Protein AF-A0AAE1QHA7-F1 (afdb_monomer_lite)

Organism: NCBI:txid1843537

Structure (mmCIF, N/CA/C/O backbone):
data_AF-A0AAE1QHA7-F1
#
_entry.id   AF-A0AAE1QHA7-F1
#
loop_
_atom_site.group_PDB
_atom_site.id
_atom_site.type_symbol
_atom_site.label_atom_id
_atom_site.label_alt_id
_atom_site.label_comp_id
_atom_site.label_asym_id
_atom_site.label_entity_id
_atom_site.label_seq_id
_atom_site.pdbx_PDB_ins_code
_atom_site.Cartn_x
_atom_site.Cartn_y
_atom_site.Cartn_z
_atom_site.occupancy
_atom_site.B_iso_or_equiv
_atom_site.auth_seq_id
_atom_site.auth_comp_id
_atom_site.auth_asym_id
_atom_site.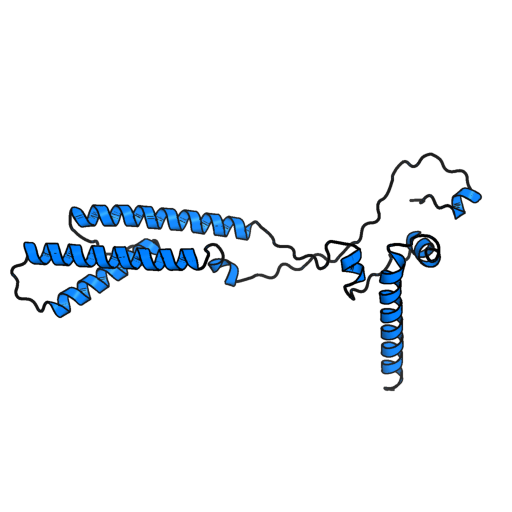auth_atom_id
_atom_site.pdbx_PDB_model_num
ATOM 1 N N . MET A 1 1 ? -40.697 5.540 38.191 1.00 56.97 1 MET A N 1
ATOM 2 C CA . MET A 1 1 ? -41.391 4.451 37.475 1.00 56.97 1 MET A CA 1
ATOM 3 C C . MET A 1 1 ? -41.503 3.263 38.419 1.00 56.97 1 MET A C 1
ATOM 5 O O . MET A 1 1 ? -40.519 2.955 39.081 1.00 56.97 1 MET A O 1
ATOM 9 N N . PHE A 1 2 ? -42.693 2.686 38.592 1.00 68.25 2 PHE A N 1
ATOM 10 C CA . PHE A 1 2 ? -42.923 1.612 39.565 1.00 68.25 2 PHE A CA 1
ATOM 11 C C . PHE A 1 2 ? -42.705 0.256 38.894 1.00 68.25 2 PHE A C 1
ATOM 13 O O . PHE A 1 2 ? -43.423 -0.082 37.963 1.00 68.25 2 PHE A O 1
ATOM 20 N N . SER A 1 3 ? -41.717 -0.510 39.360 1.00 72.50 3 SER A N 1
ATOM 21 C CA . SER A 1 3 ? -41.506 -1.877 38.885 1.00 72.50 3 SER A CA 1
ATOM 22 C C . SER A 1 3 ? -42.447 -2.838 39.602 1.00 72.50 3 SER A C 1
ATOM 24 O O . SER A 1 3 ? -42.596 -2.773 40.830 1.00 72.50 3 SER A O 1
ATOM 26 N N . VAL A 1 4 ? -43.012 -3.764 38.841 1.00 78.19 4 VAL A N 1
ATOM 27 C CA . VAL A 1 4 ? -43.771 -4.894 39.360 1.00 78.19 4 VAL A CA 1
ATOM 28 C C . VAL A 1 4 ? -42.803 -5.865 40.042 1.00 78.19 4 VAL A C 1
ATOM 30 O O . VAL A 1 4 ? -41.895 -6.394 39.407 1.00 78.19 4 VAL A O 1
ATOM 33 N N . THR A 1 5 ? -42.966 -6.084 41.346 1.00 76.06 5 THR A N 1
ATOM 34 C CA . THR A 1 5 ? -42.190 -7.074 42.110 1.00 76.06 5 THR A CA 1
ATOM 35 C C . THR A 1 5 ? -43.133 -7.984 42.887 1.00 76.06 5 THR A C 1
ATOM 37 O O . THR A 1 5 ? -44.185 -7.532 43.341 1.00 76.06 5 THR A O 1
ATOM 40 N N . SER A 1 6 ? -42.754 -9.249 43.095 1.00 75.81 6 SER A N 1
ATOM 41 C CA . SER A 1 6 ? -43.608 -10.249 43.760 1.00 75.81 6 SER A CA 1
ATOM 42 C C . SER A 1 6 ? -44.073 -9.817 45.158 1.00 75.81 6 SER A C 1
ATOM 44 O O . SER A 1 6 ? -45.213 -10.053 45.534 1.00 75.81 6 SER A O 1
ATOM 46 N N . GLU A 1 7 ? -43.225 -9.115 45.917 1.00 74.75 7 GLU A N 1
ATOM 47 C CA . GLU A 1 7 ? -43.588 -8.591 47.244 1.00 74.75 7 GLU A CA 1
ATOM 48 C C . GLU A 1 7 ? -44.673 -7.517 47.192 1.00 74.75 7 GLU A C 1
ATOM 50 O O . GLU A 1 7 ? -45.522 -7.456 48.075 1.00 74.75 7 GLU A O 1
ATOM 55 N N . ARG A 1 8 ? -44.654 -6.665 46.162 1.00 77.44 8 ARG A N 1
ATOM 56 C CA . ARG A 1 8 ? -45.678 -5.635 45.978 1.00 77.44 8 ARG A CA 1
ATOM 57 C C . ARG A 1 8 ? -46.970 -6.221 45.432 1.00 77.44 8 ARG A C 1
ATOM 59 O O . ARG A 1 8 ? -48.025 -5.727 45.805 1.00 77.44 8 ARG A O 1
ATOM 66 N N . TRP A 1 9 ? -46.883 -7.267 44.611 1.00 80.19 9 TRP A N 1
ATOM 67 C CA . TRP A 1 9 ? -48.047 -7.963 44.056 1.00 80.19 9 TRP A CA 1
ATOM 68 C C . TRP A 1 9 ? -48.954 -8.550 45.143 1.00 80.19 9 TRP A C 1
ATOM 70 O O . TRP A 1 9 ? -50.165 -8.568 44.995 1.00 80.19 9 TRP A O 1
ATOM 80 N N . ASN A 1 10 ? -48.378 -8.968 46.275 1.00 82.88 10 ASN A N 1
ATOM 81 C CA . ASN A 1 10 ? -49.147 -9.466 47.420 1.00 82.88 10 ASN A CA 1
ATOM 82 C C . ASN A 1 10 ? -49.836 -8.367 48.245 1.00 82.88 10 ASN A C 1
ATOM 84 O O . ASN A 1 10 ? -50.602 -8.685 49.150 1.00 82.88 10 ASN A O 1
ATOM 88 N N . SER A 1 11 ? -49.532 -7.090 48.010 1.00 84.75 11 SER A N 1
ATOM 89 C CA . SER A 1 11 ? -50.089 -5.972 48.787 1.00 84.75 11 SER A CA 1
ATOM 90 C C . SER A 1 11 ? -50.898 -4.984 47.947 1.00 84.75 11 SER A C 1
ATOM 92 O O . SER A 1 11 ? -51.639 -4.193 48.521 1.00 84.75 11 SER A O 1
ATOM 94 N N . PHE A 1 12 ? -50.754 -5.003 46.620 1.00 84.38 12 PHE A N 1
ATOM 95 C CA . PHE A 1 12 ? -51.406 -4.075 45.699 1.00 84.38 12 PHE A CA 1
ATOM 96 C C . PHE A 1 12 ? -51.750 -4.768 44.376 1.00 84.38 12 PHE A C 1
ATOM 98 O O . PHE A 1 12 ? -50.926 -5.512 43.844 1.00 84.38 12 PHE A O 1
ATOM 105 N N . ASP A 1 13 ? -52.919 -4.447 43.819 1.00 84.44 13 ASP A N 1
ATOM 106 C CA . ASP A 1 13 ? -53.316 -4.867 42.474 1.00 84.44 13 ASP A CA 1
ATOM 107 C C . ASP A 1 13 ? -52.645 -3.981 41.411 1.00 84.44 13 ASP A C 1
ATOM 109 O O . ASP A 1 13 ? -52.730 -2.750 41.457 1.00 84.44 13 ASP A O 1
ATOM 113 N N . PHE A 1 14 ? -51.966 -4.608 40.447 1.00 83.06 14 PHE A N 1
ATOM 114 C CA . PHE A 1 14 ? -51.300 -3.938 39.324 1.00 83.06 14 PHE A CA 1
ATOM 115 C C . PHE A 1 14 ? -52.058 -4.180 38.015 1.00 83.06 14 PHE A C 1
ATOM 117 O O . PHE A 1 14 ? -52.587 -5.265 37.783 1.00 83.06 14 PHE A O 1
ATOM 124 N N . SER A 1 15 ? -52.071 -3.178 37.134 1.00 86.38 15 SER A N 1
ATOM 125 C CA . SER A 1 15 ? -52.530 -3.330 35.749 1.00 86.38 15 SER A CA 1
ATOM 126 C C . SER A 1 15 ? -51.467 -4.006 34.874 1.00 86.38 15 SER A C 1
ATOM 128 O O . SER A 1 15 ? -50.309 -4.140 35.276 1.00 86.38 15 SER A O 1
ATOM 130 N N . GLU A 1 16 ? -51.841 -4.379 33.648 1.00 85.75 16 GLU A N 1
ATOM 131 C CA . GLU A 1 16 ? -50.900 -4.903 32.651 1.00 85.75 16 GLU A CA 1
ATOM 132 C C . GLU A 1 16 ? -49.734 -3.915 32.410 1.00 85.75 16 GLU A C 1
ATOM 134 O O . GLU A 1 16 ? -49.959 -2.695 32.367 1.00 85.75 16 GLU A O 1
ATOM 139 N N . PRO A 1 17 ? -48.479 -4.396 32.316 1.00 80.12 17 PRO A N 1
ATOM 140 C CA . PRO A 1 17 ? -47.321 -3.522 32.182 1.00 80.12 17 PRO A CA 1
ATOM 141 C C . PRO A 1 17 ? -47.302 -2.813 30.824 1.00 80.12 17 PRO A C 1
ATOM 143 O O . PRO A 1 17 ? -47.344 -3.443 29.774 1.00 80.12 17 PRO A O 1
ATOM 146 N N . LEU A 1 18 ? -47.159 -1.485 30.852 1.00 84.38 18 LEU A N 1
ATOM 147 C CA . LEU A 1 18 ? -47.018 -0.662 29.642 1.00 84.38 18 LEU A CA 1
ATOM 148 C C . LEU A 1 18 ? -45.602 -0.699 29.040 1.00 84.38 18 LEU A C 1
ATOM 150 O O . LEU A 1 18 ? -45.428 -0.373 27.870 1.00 84.38 18 LEU A O 1
ATOM 154 N N . LEU A 1 19 ? -44.589 -1.054 29.839 1.00 82.44 19 LEU A N 1
ATOM 155 C CA . LEU A 1 19 ? -43.190 -1.140 29.421 1.00 82.44 19 LEU A CA 1
ATOM 156 C C . LEU A 1 19 ? -42.512 -2.309 30.134 1.00 82.44 19 LEU A C 1
ATOM 158 O O . LEU A 1 19 ? -42.644 -2.462 31.351 1.00 82.44 19 LEU A O 1
ATOM 162 N N . ILE A 1 20 ? -41.767 -3.098 29.368 1.00 80.31 20 ILE A N 1
ATOM 163 C CA . ILE A 1 20 ? -40.890 -4.149 29.875 1.00 80.31 20 ILE A CA 1
ATOM 164 C C . ILE A 1 20 ? -39.466 -3.610 29.750 1.00 80.31 20 ILE A C 1
ATOM 166 O O . ILE A 1 20 ? -38.989 -3.387 28.640 1.00 80.31 20 ILE A O 1
ATOM 170 N N . ASP A 1 21 ? -38.830 -3.344 30.890 1.00 73.88 21 ASP A N 1
ATOM 171 C CA . ASP A 1 21 ? -37.439 -2.895 30.943 1.00 73.88 21 ASP A CA 1
ATOM 172 C C . ASP A 1 21 ? -36.498 -4.096 31.065 1.00 73.88 21 ASP A C 1
ATOM 174 O O . ASP A 1 21 ? -36.634 -4.911 31.981 1.00 73.88 21 ASP A O 1
ATOM 178 N N . ASP A 1 22 ? -35.494 -4.146 30.190 1.00 70.38 22 ASP A N 1
ATOM 179 C CA . ASP A 1 22 ? -34.406 -5.119 30.262 1.00 70.38 22 ASP A CA 1
ATOM 180 C C . ASP A 1 22 ? -33.232 -4.600 31.107 1.00 70.38 22 ASP A C 1
ATOM 182 O O . ASP A 1 22 ? -32.934 -3.400 31.174 1.00 70.38 22 ASP A O 1
ATOM 186 N N . PHE A 1 23 ? -32.517 -5.524 31.752 1.00 71.69 23 PHE A N 1
ATOM 187 C CA . PHE A 1 23 ? -31.331 -5.192 32.538 1.00 71.69 23 PHE A CA 1
ATOM 188 C C . PHE A 1 23 ? -30.158 -4.833 31.625 1.00 71.69 23 PHE A C 1
ATOM 190 O O . PHE A 1 23 ? -29.619 -5.685 30.924 1.00 71.69 23 PHE A O 1
ATOM 197 N N . ASN A 1 24 ? -29.707 -3.581 31.700 1.00 71.31 24 ASN A N 1
ATOM 198 C CA . ASN A 1 24 ? -28.573 -3.089 30.926 1.00 71.31 24 ASN A CA 1
ATOM 199 C C . ASN A 1 24 ? -27.388 -2.744 31.834 1.00 71.31 24 ASN A C 1
ATOM 201 O O . ASN A 1 24 ? -27.525 -2.008 32.813 1.00 71.31 24 ASN A O 1
ATOM 205 N N . VAL A 1 25 ? -26.200 -3.247 31.488 1.00 74.06 25 VAL A N 1
ATOM 206 C CA . VAL A 1 25 ? -24.943 -2.874 32.149 1.00 74.06 25 VAL A CA 1
ATOM 207 C C . VAL A 1 25 ? -24.317 -1.710 31.392 1.00 74.06 25 VAL A C 1
ATOM 209 O O . VAL A 1 25 ? -24.000 -1.811 30.210 1.00 74.06 25 VAL A O 1
ATOM 212 N N . LEU A 1 26 ? -24.116 -0.593 32.087 1.00 75.44 26 LEU A N 1
ATOM 213 C CA . LEU A 1 26 ? -23.492 0.600 31.525 1.00 75.44 26 LEU A CA 1
ATOM 214 C C . LEU A 1 26 ? -22.006 0.619 31.884 1.00 75.44 26 LEU A C 1
ATOM 216 O O . LEU A 1 26 ? -21.646 0.580 33.060 1.00 75.44 26 LEU A O 1
ATOM 220 N N . ASN A 1 27 ? -21.146 0.723 30.873 1.00 75.00 27 ASN A N 1
ATOM 221 C CA . ASN A 1 27 ? -19.705 0.873 31.055 1.00 75.00 27 ASN A CA 1
ATOM 222 C C . ASN A 1 27 ? -19.227 2.246 30.564 1.00 75.00 27 ASN A C 1
ATOM 224 O O . ASN A 1 27 ? -19.828 2.857 29.676 1.00 75.00 27 ASN A O 1
ATOM 228 N N . ALA A 1 28 ? -18.121 2.729 31.132 1.00 77.62 28 ALA A N 1
ATOM 229 C CA . ALA A 1 28 ? -17.462 3.933 30.654 1.00 77.62 28 ALA A CA 1
ATOM 230 C C . ALA A 1 28 ? -17.063 3.759 29.183 1.00 77.62 28 ALA A C 1
ATOM 232 O O . ALA A 1 28 ? -16.575 2.700 28.782 1.00 77.62 28 ALA A O 1
ATOM 233 N N . ARG A 1 29 ? -17.251 4.814 28.377 1.00 74.44 29 ARG A N 1
ATOM 234 C CA . ARG A 1 29 ? -16.859 4.773 26.966 1.00 74.44 29 ARG A CA 1
ATOM 235 C C . ARG A 1 29 ? -15.364 4.444 26.869 1.00 74.44 29 ARG A C 1
ATOM 237 O O . ARG A 1 29 ? -14.553 5.179 27.443 1.00 74.44 29 ARG A O 1
ATOM 244 N N . PRO A 1 30 ? -14.984 3.380 26.148 1.00 71.62 30 PRO A N 1
ATOM 245 C CA . PRO A 1 30 ? -13.586 3.027 25.986 1.00 71.62 30 PRO A CA 1
ATOM 246 C C . PRO A 1 30 ? -12.859 4.144 25.236 1.00 71.62 30 PRO A C 1
ATOM 248 O O . PRO A 1 30 ? -13.364 4.704 24.258 1.00 71.62 30 PRO A O 1
ATOM 251 N N . LYS A 1 31 ? -11.670 4.499 25.728 1.00 70.75 31 LYS A N 1
ATOM 252 C CA . LYS A 1 31 ? -10.824 5.510 25.096 1.00 70.75 31 LYS A CA 1
ATOM 253 C C . LYS A 1 31 ? -10.184 4.898 23.856 1.00 70.75 31 LYS A C 1
ATOM 255 O O . LYS A 1 31 ? -9.453 3.919 23.957 1.00 70.75 31 LYS A O 1
ATOM 260 N N . VAL A 1 32 ? -10.452 5.491 22.698 1.00 67.75 32 VAL A N 1
ATOM 261 C CA . VAL A 1 32 ? -9.772 5.135 21.450 1.00 67.75 32 VAL A CA 1
ATOM 262 C C . VAL A 1 32 ? -8.336 5.644 21.554 1.00 67.75 32 VAL A C 1
ATOM 264 O O . VAL A 1 32 ? -8.113 6.853 21.596 1.00 67.75 32 VAL A O 1
ATOM 267 N N . THR A 1 33 ? -7.366 4.740 21.649 1.00 67.75 33 THR A N 1
ATOM 268 C CA . THR A 1 33 ? -5.947 5.094 21.567 1.00 67.75 33 THR A CA 1
ATOM 269 C C . THR A 1 33 ? -5.544 5.236 20.100 1.00 67.75 33 THR A C 1
ATOM 271 O O . THR A 1 33 ? -5.971 4.467 19.239 1.00 67.75 33 THR A O 1
ATOM 274 N N . SER A 1 34 ? -4.751 6.261 19.791 1.00 64.25 34 SER A N 1
ATOM 275 C CA . SER A 1 34 ? -4.236 6.496 18.442 1.00 64.25 34 SER A CA 1
ATOM 276 C C . SER A 1 34 ? -3.060 5.561 18.166 1.00 64.25 34 SER A C 1
ATOM 278 O O . SER A 1 34 ? -1.964 5.774 18.683 1.00 64.25 34 SER A O 1
ATOM 280 N N . ASP A 1 35 ? -3.282 4.531 17.356 1.00 73.50 35 ASP A N 1
ATOM 281 C CA . ASP A 1 35 ? -2.215 3.641 16.902 1.00 73.50 35 ASP A CA 1
ATOM 282 C C . ASP A 1 35 ? -1.510 4.230 15.670 1.00 73.50 35 ASP A C 1
ATOM 284 O O . ASP A 1 35 ? -2.029 4.189 14.553 1.00 73.50 35 ASP A O 1
ATOM 288 N N . LEU A 1 36 ? -0.311 4.784 15.875 1.00 70.50 36 LEU A N 1
ATOM 289 C CA . LEU A 1 36 ? 0.506 5.368 14.806 1.00 70.50 36 LEU A CA 1
ATOM 290 C C . LEU A 1 36 ? 1.047 4.301 13.836 1.00 70.50 36 LEU A C 1
ATOM 292 O O . LEU A 1 36 ? 1.305 4.604 12.674 1.00 70.50 36 LEU A O 1
ATOM 296 N N . ALA A 1 37 ? 1.164 3.037 14.264 1.00 72.50 37 ALA A N 1
ATOM 297 C CA . ALA A 1 37 ? 1.536 1.927 13.382 1.00 72.50 37 ALA A CA 1
ATOM 298 C C . ALA A 1 37 ? 0.382 1.508 12.446 1.00 72.50 37 ALA A C 1
ATOM 300 O O . ALA A 1 37 ? 0.566 0.674 11.555 1.00 72.50 37 ALA A O 1
ATOM 301 N N . GLY A 1 38 ? -0.801 2.118 12.598 1.00 77.44 38 GLY A N 1
ATOM 302 C CA . GLY A 1 38 ? -1.966 1.906 11.743 1.00 77.44 38 GLY A CA 1
ATOM 303 C C . GLY A 1 38 ? -1.727 2.203 10.262 1.00 77.44 38 GLY A C 1
ATOM 304 O O . GLY A 1 38 ? -2.418 1.632 9.427 1.00 77.44 38 GLY A O 1
ATOM 305 N N . PHE A 1 39 ? -0.726 3.019 9.915 1.00 80.62 39 PHE A N 1
ATOM 306 C CA . PHE A 1 39 ? -0.421 3.352 8.518 1.00 80.62 39 PHE A CA 1
ATOM 307 C C . PHE A 1 39 ? 0.229 2.210 7.726 1.00 80.62 39 PHE A C 1
ATOM 309 O O . PHE A 1 39 ? 0.083 2.169 6.513 1.00 80.62 39 PHE A O 1
ATOM 316 N N . ILE A 1 40 ? 0.908 1.260 8.378 1.00 83.75 40 ILE A N 1
ATOM 317 C CA . ILE A 1 40 ? 1.559 0.121 7.694 1.00 83.75 40 ILE A CA 1
ATOM 318 C C . ILE A 1 40 ? 0.607 -1.075 7.550 1.00 83.75 40 ILE A C 1
ATOM 320 O O . ILE A 1 40 ? 0.730 -1.858 6.609 1.00 83.75 40 ILE A O 1
ATOM 324 N N . LYS A 1 41 ? -0.397 -1.170 8.431 1.00 84.50 41 LYS A N 1
ATOM 325 C CA . LYS A 1 41 ? -1.423 -2.226 8.450 1.00 84.50 41 LYS A CA 1
ATOM 326 C C . LYS A 1 41 ? -2.293 -2.383 7.187 1.00 84.50 41 LYS A C 1
ATOM 328 O O . LYS A 1 41 ? -2.788 -3.495 7.006 1.00 84.50 41 LYS A O 1
ATOM 333 N N . PRO A 1 42 ? -2.517 -1.376 6.313 1.00 85.44 42 PRO A N 1
ATOM 334 C CA . PRO A 1 42 ? -3.367 -1.533 5.129 1.00 85.44 42 PRO A CA 1
ATOM 335 C C . PRO A 1 42 ? -2.893 -2.617 4.155 1.00 85.44 42 PRO A C 1
ATOM 337 O O . PRO A 1 42 ? -3.699 -3.118 3.369 1.00 85.44 42 PRO A O 1
ATOM 340 N N . PHE A 1 43 ? -1.608 -2.977 4.214 1.00 88.06 43 PHE A N 1
ATOM 341 C CA . PHE A 1 43 ? -1.020 -4.084 3.473 1.00 88.06 43 PHE A CA 1
ATOM 342 C C . PHE A 1 43 ? -0.383 -5.100 4.419 1.00 88.06 43 PHE A C 1
ATOM 344 O O . PHE A 1 43 ? 0.323 -4.744 5.362 1.00 88.06 43 PHE A O 1
ATOM 351 N N . SER A 1 44 ? -0.621 -6.382 4.131 1.00 90.69 44 SER A N 1
ATOM 352 C CA . SER A 1 44 ? 0.079 -7.480 4.797 1.00 90.69 44 SER A CA 1
ATOM 353 C C . SER A 1 44 ? 1.567 -7.454 4.439 1.00 90.69 44 SER A C 1
ATOM 355 O O . SER A 1 44 ? 1.956 -6.950 3.382 1.00 90.69 44 SER A O 1
ATOM 357 N N . TYR A 1 45 ? 2.399 -8.040 5.297 1.00 90.94 45 TYR A N 1
ATOM 358 C CA . TYR A 1 45 ? 3.835 -8.184 5.053 1.00 90.94 45 TYR A CA 1
ATOM 359 C C . TYR A 1 45 ? 4.132 -8.884 3.717 1.00 90.94 45 TYR A C 1
ATOM 361 O O . TYR A 1 45 ? 5.042 -8.484 2.996 1.00 90.94 45 TYR A O 1
ATOM 369 N N . GLU A 1 46 ? 3.309 -9.864 3.338 1.00 93.69 46 GLU A N 1
ATOM 370 C CA . GLU A 1 46 ? 3.405 -10.556 2.047 1.00 93.69 46 GLU A CA 1
ATOM 371 C C . GLU A 1 46 ? 3.256 -9.595 0.861 1.00 93.69 46 GLU A C 1
ATOM 373 O O . GLU A 1 46 ? 4.034 -9.640 -0.088 1.00 93.69 46 GLU A O 1
ATOM 378 N N . VAL A 1 47 ? 2.294 -8.670 0.933 1.00 93.88 47 VAL A N 1
ATOM 379 C CA . VAL A 1 47 ? 2.058 -7.678 -0.125 1.00 93.88 47 VAL A CA 1
ATOM 380 C C . VAL A 1 47 ? 3.221 -6.695 -0.199 1.00 93.88 47 VAL A C 1
ATOM 382 O O . VAL A 1 47 ? 3.679 -6.372 -1.291 1.00 93.88 47 VAL A O 1
ATOM 385 N N . TRP A 1 48 ? 3.753 -6.262 0.945 1.00 93.44 48 TRP A N 1
ATOM 386 C CA . TRP A 1 48 ? 4.957 -5.429 0.978 1.00 93.44 48 TRP A CA 1
ATOM 387 C C . TRP A 1 48 ? 6.159 -6.127 0.337 1.00 93.44 48 TRP A C 1
ATOM 389 O O . TRP A 1 48 ? 6.866 -5.512 -0.463 1.00 93.44 48 TRP A O 1
ATOM 399 N N . ALA A 1 49 ? 6.361 -7.414 0.626 1.00 94.69 49 ALA A N 1
ATOM 400 C CA . ALA A 1 49 ? 7.409 -8.211 -0.001 1.00 94.69 49 ALA A CA 1
ATOM 401 C C . ALA A 1 49 ? 7.213 -8.312 -1.524 1.00 94.69 49 ALA A C 1
ATOM 403 O O . ALA A 1 49 ? 8.175 -8.144 -2.273 1.00 94.69 49 ALA A O 1
ATOM 404 N N . LEU A 1 50 ? 5.975 -8.499 -1.993 1.00 94.25 50 LEU A N 1
ATOM 405 C CA . LEU A 1 50 ? 5.651 -8.506 -3.423 1.00 94.25 50 LEU A CA 1
ATOM 406 C C . LEU A 1 50 ? 5.906 -7.149 -4.088 1.00 94.25 50 LEU A C 1
ATOM 408 O O . LEU A 1 50 ? 6.466 -7.114 -5.178 1.00 94.25 50 LEU A O 1
ATOM 412 N N . VAL A 1 51 ? 5.565 -6.030 -3.442 1.00 94.00 51 VAL A N 1
ATOM 413 C CA . VAL A 1 51 ? 5.854 -4.681 -3.966 1.00 94.00 51 VAL A CA 1
ATOM 414 C C . VAL A 1 51 ? 7.362 -4.466 -4.103 1.00 94.00 51 VAL A C 1
ATOM 416 O O . VAL A 1 51 ? 7.827 -4.011 -5.152 1.00 94.00 51 VAL A O 1
ATOM 419 N N . MET A 1 52 ? 8.139 -4.847 -3.085 1.00 93.69 52 MET A N 1
ATOM 420 C CA . MET A 1 52 ? 9.601 -4.791 -3.142 1.00 93.69 52 MET A CA 1
ATOM 421 C C . MET A 1 52 ? 10.145 -5.680 -4.265 1.00 93.69 52 MET A C 1
ATOM 423 O O . MET A 1 52 ? 10.945 -5.214 -5.071 1.00 93.69 52 MET A O 1
ATOM 427 N N . LEU A 1 53 ? 9.657 -6.912 -4.402 1.00 95.38 53 LEU A N 1
ATOM 428 C CA . LEU A 1 53 ? 10.070 -7.814 -5.476 1.00 95.38 53 LEU A CA 1
ATOM 429 C C . LEU A 1 53 ? 9.730 -7.257 -6.868 1.00 95.38 53 LEU A C 1
ATOM 431 O O . LEU A 1 53 ? 10.594 -7.219 -7.741 1.00 95.38 53 LEU A O 1
ATOM 435 N N . CYS A 1 54 ? 8.504 -6.775 -7.079 1.00 94.75 54 CYS A N 1
ATOM 436 C CA . CYS A 1 54 ? 8.082 -6.182 -8.346 1.00 94.75 54 CYS A CA 1
ATOM 437 C C . CYS A 1 54 ? 8.917 -4.946 -8.702 1.00 94.75 54 CYS A C 1
ATOM 439 O O . CYS A 1 54 ? 9.350 -4.817 -9.847 1.00 94.75 54 CYS A O 1
ATOM 441 N N . SER A 1 55 ? 9.200 -4.069 -7.735 1.00 93.81 55 SER A N 1
ATOM 442 C CA . SER A 1 55 ? 10.073 -2.909 -7.965 1.00 93.81 55 SER A CA 1
ATOM 443 C C . SER A 1 55 ? 11.501 -3.317 -8.352 1.00 93.81 55 SER A C 1
ATOM 445 O O . SER A 1 55 ? 12.065 -2.732 -9.277 1.00 93.81 55 SER A O 1
ATOM 447 N N . LEU A 1 56 ? 12.062 -4.367 -7.733 1.00 94.75 56 LEU A N 1
ATOM 448 C CA . LEU A 1 56 ? 13.371 -4.913 -8.110 1.00 94.75 56 LEU A CA 1
ATOM 449 C C . LEU A 1 56 ? 13.373 -5.461 -9.543 1.00 94.75 56 LEU A C 1
ATOM 451 O O . LEU A 1 56 ? 14.309 -5.195 -10.299 1.00 94.75 56 LEU A O 1
ATOM 455 N N . VAL A 1 57 ? 12.320 -6.185 -9.933 1.00 95.00 57 VAL A N 1
ATOM 456 C CA . VAL A 1 57 ? 12.165 -6.723 -11.294 1.00 95.00 57 VAL A CA 1
ATOM 457 C C . VAL A 1 57 ? 12.112 -5.594 -12.320 1.00 95.00 57 VAL A C 1
ATOM 459 O O . VAL A 1 57 ? 12.842 -5.650 -13.307 1.00 95.00 57 VAL A O 1
ATOM 462 N N . VAL A 1 58 ? 11.315 -4.549 -12.080 1.00 93.94 58 VAL A N 1
ATOM 463 C CA . VAL A 1 58 ? 11.190 -3.410 -13.008 1.00 93.94 58 VAL A CA 1
ATOM 464 C C . VAL A 1 58 ? 12.483 -2.600 -13.091 1.00 93.94 58 VAL A C 1
ATOM 466 O O . VAL A 1 58 ? 12.881 -2.165 -14.177 1.00 93.94 58 VAL A O 1
ATOM 469 N N . MET A 1 59 ? 13.178 -2.424 -11.967 1.00 93.44 59 MET A N 1
ATOM 470 C CA . MET A 1 59 ? 14.490 -1.780 -11.930 1.00 93.44 59 MET A CA 1
ATOM 471 C C . MET A 1 59 ? 15.499 -2.553 -12.788 1.00 93.44 59 MET A C 1
ATOM 473 O O . MET A 1 59 ? 16.159 -1.961 -13.645 1.00 93.44 59 MET A O 1
ATOM 477 N N . LEU A 1 60 ? 15.582 -3.876 -12.610 1.00 92.31 60 LEU A N 1
ATOM 478 C CA . LEU A 1 60 ? 16.504 -4.720 -13.364 1.00 92.31 60 LEU A CA 1
ATOM 479 C C . LEU A 1 60 ? 16.126 -4.786 -14.847 1.00 92.31 60 LEU A C 1
ATOM 481 O O . LEU A 1 60 ? 16.996 -4.620 -15.698 1.00 92.31 60 LEU A O 1
ATOM 485 N N . SER A 1 61 ? 14.843 -4.961 -15.178 1.00 92.00 61 SER A N 1
ATOM 486 C CA . SER A 1 61 ? 14.384 -4.998 -16.571 1.00 92.00 61 SER A CA 1
ATOM 487 C C . SER A 1 61 ? 14.698 -3.693 -17.293 1.00 92.00 61 SER A C 1
ATOM 489 O O . SER A 1 61 ? 15.172 -3.708 -18.424 1.00 92.00 61 SER A O 1
ATOM 491 N N . THR A 1 62 ? 14.498 -2.554 -16.628 1.00 90.00 62 THR A N 1
ATOM 492 C CA . THR A 1 62 ? 14.811 -1.238 -17.190 1.00 90.00 62 THR A CA 1
ATOM 493 C C . THR A 1 62 ? 16.316 -1.095 -17.409 1.00 90.00 62 THR A C 1
ATOM 495 O O . THR A 1 62 ? 16.738 -0.778 -18.519 1.00 90.00 62 THR A O 1
ATOM 498 N N . ALA A 1 63 ? 17.145 -1.419 -16.411 1.00 88.56 63 ALA A N 1
ATOM 499 C CA . ALA A 1 63 ? 18.603 -1.368 -16.538 1.00 88.56 63 ALA A CA 1
ATOM 500 C C . ALA A 1 63 ? 19.140 -2.281 -17.659 1.00 88.56 63 ALA A C 1
ATOM 502 O O . ALA A 1 63 ? 20.017 -1.871 -18.424 1.00 88.56 63 ALA A O 1
ATOM 503 N N . LEU A 1 64 ? 18.589 -3.492 -17.802 1.00 88.56 64 LEU A N 1
ATOM 504 C CA . LEU A 1 64 ? 18.961 -4.440 -18.856 1.00 88.56 64 LEU A CA 1
ATOM 505 C C . LEU A 1 64 ? 18.578 -3.939 -20.252 1.00 88.56 64 LEU A C 1
ATOM 507 O O . LEU A 1 64 ? 19.390 -4.043 -21.170 1.00 88.56 64 LEU A O 1
ATOM 511 N N . ILE A 1 65 ? 17.383 -3.363 -20.421 1.00 87.81 65 ILE A N 1
ATOM 512 C CA . ILE A 1 65 ? 16.962 -2.818 -21.719 1.00 87.81 65 ILE A CA 1
ATOM 513 C C . ILE A 1 65 ? 17.821 -1.606 -22.099 1.00 87.81 65 ILE A C 1
ATOM 515 O O . ILE A 1 65 ? 18.205 -1.486 -23.261 1.00 87.81 65 ILE A O 1
ATOM 519 N N . LEU A 1 66 ? 18.171 -0.738 -21.141 1.00 83.94 66 LEU A N 1
ATOM 520 C CA . LEU A 1 66 ? 19.089 0.375 -21.403 1.00 83.94 66 LEU A CA 1
ATOM 521 C C . LEU A 1 66 ? 20.466 -0.127 -21.846 1.00 83.94 66 LEU A C 1
ATOM 523 O O . LEU A 1 66 ? 20.975 0.337 -22.861 1.00 83.94 66 LEU A O 1
ATOM 527 N N . LYS A 1 67 ? 21.024 -1.126 -21.153 1.00 83.00 67 LYS A N 1
ATOM 528 C CA . LYS A 1 67 ? 22.297 -1.747 -21.541 1.00 83.00 67 LYS A CA 1
ATOM 529 C C . LYS A 1 67 ? 22.229 -2.387 -22.930 1.00 83.00 67 LYS A C 1
ATOM 531 O O . LYS A 1 67 ? 23.159 -2.233 -23.716 1.00 83.00 67 LYS A O 1
ATOM 536 N N . GLY A 1 68 ? 21.144 -3.098 -23.238 1.00 80.94 68 GLY A N 1
ATOM 537 C CA . GLY A 1 68 ? 20.941 -3.707 -24.553 1.00 80.94 68 GLY A CA 1
ATOM 538 C C . GLY A 1 68 ? 20.870 -2.663 -25.667 1.00 80.94 68 GLY A C 1
ATOM 539 O O . GLY A 1 68 ? 21.480 -2.837 -26.716 1.00 80.94 68 GLY A O 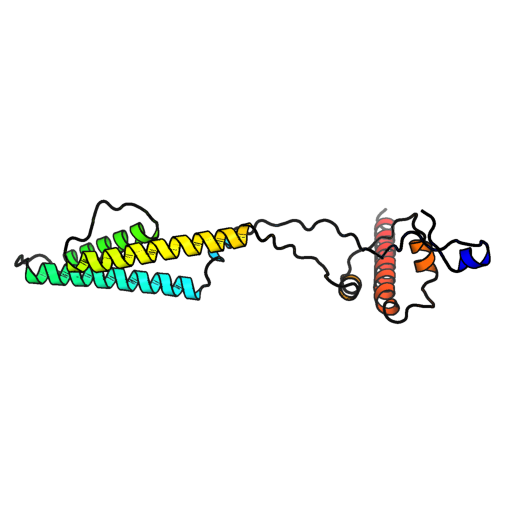1
ATOM 540 N N . ASN A 1 69 ? 20.188 -1.544 -25.421 1.00 78.69 69 ASN A N 1
ATOM 541 C CA . ASN A 1 69 ? 20.104 -0.445 -26.377 1.00 78.69 69 ASN A CA 1
ATOM 542 C C . ASN A 1 69 ? 21.463 0.254 -26.567 1.00 78.69 69 ASN A C 1
ATOM 544 O O . ASN A 1 69 ? 21.865 0.509 -27.700 1.00 78.69 69 ASN A O 1
ATOM 548 N N . ASP A 1 70 ? 22.208 0.495 -25.485 1.00 74.69 70 ASP A N 1
ATOM 549 C CA . ASP A 1 70 ? 23.554 1.075 -25.557 1.00 74.69 70 ASP A CA 1
ATOM 550 C C . ASP A 1 70 ? 24.529 0.149 -26.298 1.00 74.69 70 ASP A C 1
ATOM 552 O O . ASP A 1 70 ? 25.269 0.614 -27.156 1.00 74.69 70 ASP A O 1
ATOM 556 N N . SER A 1 71 ? 24.479 -1.166 -26.063 1.00 72.19 71 SER A N 1
ATOM 557 C CA . SER A 1 71 ? 25.315 -2.143 -26.779 1.00 72.19 71 SER A CA 1
ATOM 558 C C . SER A 1 71 ? 25.032 -2.204 -28.283 1.00 72.19 71 SER A C 1
ATOM 560 O O . SER A 1 71 ? 25.931 -2.545 -29.051 1.00 72.19 71 SER A O 1
ATOM 562 N N . LEU A 1 72 ? 23.794 -1.934 -28.708 1.00 68.81 72 LEU A N 1
ATOM 563 C CA . LEU A 1 72 ? 23.397 -1.977 -30.119 1.00 68.81 72 LEU A CA 1
ATOM 564 C C . LEU A 1 72 ? 23.722 -0.673 -30.860 1.00 68.81 72 LEU A C 1
ATOM 566 O O . LEU A 1 72 ? 24.056 -0.716 -32.043 1.00 68.81 72 LEU A O 1
ATOM 570 N N . PHE A 1 73 ? 23.633 0.478 -30.184 1.00 65.69 73 PHE A N 1
ATOM 571 C CA . PHE A 1 73 ? 23.764 1.799 -30.813 1.00 65.69 73 PHE A CA 1
ATOM 572 C C . PHE A 1 73 ? 25.063 2.550 -30.475 1.00 65.69 73 PHE A C 1
ATOM 574 O O . PHE A 1 73 ? 25.462 3.430 -31.237 1.00 65.69 73 PHE A O 1
ATOM 581 N N . SER A 1 74 ? 25.756 2.220 -29.381 1.00 59.50 74 SER A N 1
ATOM 582 C CA . SER A 1 74 ? 26.976 2.905 -28.940 1.00 59.50 74 SER A CA 1
ATOM 583 C C . SER A 1 74 ? 28.210 2.015 -29.112 1.00 59.50 74 SER A C 1
ATOM 585 O O . SER A 1 74 ? 28.477 1.124 -28.314 1.00 59.50 74 SER A O 1
ATOM 587 N N . LYS A 1 75 ? 29.028 2.305 -30.133 1.00 54.97 75 LYS A N 1
ATOM 588 C CA . LYS A 1 75 ? 30.399 1.772 -30.292 1.00 54.97 75 LYS A CA 1
ATOM 589 C C . LYS A 1 75 ? 31.441 2.599 -29.520 1.00 54.97 75 LYS A C 1
ATOM 591 O O . LYS A 1 75 ? 32.577 2.740 -29.965 1.00 54.97 75 LYS A O 1
ATOM 596 N N . THR A 1 76 ? 31.065 3.233 -28.412 1.00 55.09 76 THR A N 1
ATOM 597 C CA . THR A 1 76 ? 32.007 4.066 -27.650 1.00 55.09 76 THR A CA 1
ATOM 598 C C . THR A 1 76 ? 32.661 3.213 -26.574 1.00 55.09 76 THR A C 1
ATOM 600 O O . THR A 1 76 ? 31.974 2.764 -25.664 1.00 55.09 76 THR A O 1
ATOM 603 N N . GLY A 1 77 ? 33.980 3.011 -26.669 1.00 54.53 77 GLY A N 1
ATOM 604 C CA . GLY A 1 77 ? 34.812 2.340 -25.661 1.00 54.53 77 GLY A CA 1
ATOM 605 C C . GLY A 1 77 ? 34.895 3.140 -24.360 1.00 54.53 77 GLY A C 1
ATOM 606 O O . GLY A 1 77 ? 35.923 3.734 -24.043 1.00 54.53 77 GLY A O 1
ATOM 607 N N . ARG A 1 78 ? 33.778 3.218 -23.636 1.00 58.16 78 ARG A N 1
ATOM 608 C CA . ARG A 1 78 ? 33.656 3.865 -22.332 1.00 58.16 78 ARG A CA 1
ATOM 609 C C . ARG A 1 78 ? 33.720 2.798 -21.242 1.00 58.16 78 ARG A C 1
ATOM 611 O O . ARG A 1 78 ? 33.410 1.644 -21.481 1.00 58.16 78 ARG A O 1
ATOM 618 N N . ASN A 1 79 ? 34.165 3.179 -20.048 1.00 66.88 79 ASN A N 1
ATOM 619 C CA . ASN A 1 79 ? 34.359 2.255 -18.929 1.00 66.88 79 ASN A CA 1
ATOM 620 C C . ASN A 1 79 ? 33.023 1.584 -18.521 1.00 66.88 79 ASN A C 1
ATOM 622 O O . ASN A 1 79 ? 32.217 2.190 -17.807 1.00 66.88 79 ASN A O 1
ATOM 626 N N . ASP A 1 80 ? 32.796 0.345 -18.969 1.00 69.94 80 ASP A N 1
ATOM 627 C CA . ASP A 1 80 ? 31.515 -0.381 -18.877 1.00 69.94 80 ASP A CA 1
ATOM 628 C C . ASP A 1 80 ? 30.967 -0.482 -17.444 1.00 69.94 80 ASP A C 1
ATOM 630 O O . ASP A 1 80 ? 29.759 -0.404 -17.203 1.00 69.94 80 ASP A O 1
ATOM 634 N N . GLN A 1 81 ? 31.861 -0.606 -16.461 1.00 72.25 81 GLN A N 1
ATOM 635 C CA . GLN A 1 81 ? 31.490 -0.764 -15.056 1.00 72.25 81 GLN A CA 1
ATOM 636 C C . GLN A 1 81 ? 30.882 0.516 -14.454 1.00 72.25 81 GLN A C 1
ATOM 638 O O . GLN A 1 81 ? 29.957 0.446 -13.641 1.00 72.25 81 GLN A O 1
ATOM 643 N N . LEU A 1 82 ? 31.356 1.693 -14.878 1.00 76.75 82 LEU A N 1
ATOM 644 C CA . LEU A 1 82 ? 30.867 2.984 -14.382 1.00 76.75 82 LEU A CA 1
ATOM 645 C C . LEU A 1 82 ? 29.511 3.356 -15.009 1.00 76.75 82 LEU A C 1
ATOM 647 O O . LEU A 1 82 ? 28.658 3.966 -14.360 1.00 76.75 82 LEU A O 1
ATOM 651 N N . GLU A 1 83 ? 29.312 2.975 -16.272 1.00 79.00 83 GLU A N 1
ATOM 652 C CA . GLU A 1 83 ? 28.068 3.166 -17.026 1.00 79.00 83 GLU A CA 1
ATOM 653 C C . GLU A 1 83 ? 26.936 2.321 -16.430 1.00 79.00 83 GLU A C 1
ATOM 655 O O . GLU A 1 83 ? 25.848 2.836 -16.165 1.00 79.00 83 GLU A O 1
ATOM 660 N N . TRP A 1 84 ? 27.213 1.047 -16.130 1.00 80.69 84 TRP A N 1
ATOM 661 C CA . TRP A 1 84 ? 26.239 0.133 -15.532 1.00 80.69 84 TRP A CA 1
ATOM 662 C C . TRP A 1 84 ? 25.728 0.629 -14.176 1.00 80.69 84 TRP A C 1
ATOM 664 O O . TRP A 1 84 ? 24.517 0.726 -13.969 1.00 80.69 84 TRP A O 1
ATOM 674 N N . GLY A 1 85 ? 26.633 1.023 -13.272 1.00 85.75 85 GLY A N 1
ATOM 675 C CA . GLY A 1 85 ? 26.248 1.566 -11.965 1.00 85.75 85 GLY A CA 1
ATOM 676 C C . GLY A 1 85 ? 25.410 2.844 -12.081 1.00 85.75 85 GLY A C 1
ATOM 677 O O . GLY A 1 85 ? 24.452 3.044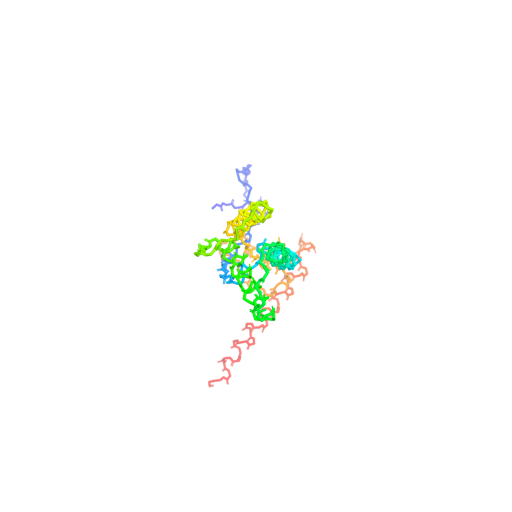 -11.331 1.00 85.75 85 GLY A O 1
ATOM 678 N N . ARG A 1 86 ? 25.709 3.697 -13.069 1.00 84.00 86 ARG A N 1
ATOM 679 C CA . ARG A 1 86 ? 24.942 4.920 -13.337 1.00 84.00 86 ARG A CA 1
ATOM 680 C C . ARG A 1 86 ? 23.540 4.617 -13.868 1.00 84.00 86 ARG A C 1
ATOM 682 O O . ARG A 1 86 ? 22.593 5.262 -13.419 1.00 84.00 86 ARG A O 1
ATOM 689 N N . SER A 1 87 ? 23.404 3.665 -14.789 1.00 85.00 87 SER A N 1
ATOM 690 C CA . SER A 1 87 ? 22.112 3.235 -15.339 1.00 85.00 87 SER A CA 1
ATOM 691 C C . SER A 1 87 ? 21.250 2.542 -14.287 1.00 85.00 87 SER A C 1
ATOM 693 O O . SER A 1 87 ? 20.067 2.853 -14.184 1.00 85.00 87 SER A O 1
ATOM 695 N N . MET A 1 88 ? 21.846 1.702 -13.438 1.00 87.69 88 MET A N 1
ATOM 696 C CA . MET A 1 88 ? 21.156 1.067 -12.313 1.00 87.69 88 MET A CA 1
ATOM 697 C C . MET A 1 88 ? 20.634 2.105 -11.317 1.00 87.69 88 MET A C 1
ATOM 699 O O . MET A 1 88 ? 19.472 2.059 -10.930 1.00 87.69 88 MET A O 1
ATOM 703 N N . ARG A 1 89 ? 21.462 3.095 -10.952 1.00 90.25 89 ARG A N 1
ATOM 704 C CA . ARG A 1 89 ? 21.057 4.173 -10.040 1.00 90.25 89 ARG A CA 1
ATOM 705 C C . ARG A 1 89 ? 19.896 4.998 -10.597 1.00 90.25 89 ARG A C 1
ATOM 707 O O . ARG A 1 89 ? 18.989 5.314 -9.843 1.00 90.25 89 ARG A O 1
ATOM 714 N N . ARG A 1 90 ? 19.929 5.329 -11.892 1.00 88.81 90 ARG A N 1
ATOM 715 C CA . ARG A 1 90 ? 18.846 6.065 -12.570 1.00 88.81 90 ARG A CA 1
ATOM 716 C C . ARG A 1 90 ? 17.561 5.244 -12.667 1.00 88.81 90 ARG A C 1
ATOM 718 O O . ARG A 1 90 ? 16.482 5.764 -12.434 1.00 88.81 90 ARG A O 1
ATOM 725 N N . ALA A 1 91 ? 17.666 3.953 -12.978 1.00 90.25 91 ALA A N 1
ATOM 726 C CA . ALA A 1 91 ? 16.507 3.065 -12.980 1.00 90.25 91 ALA A CA 1
ATOM 727 C C . ALA A 1 91 ? 15.904 2.931 -11.570 1.00 90.25 91 ALA A C 1
ATOM 729 O O . ALA A 1 91 ? 14.687 2.960 -11.422 1.00 90.25 91 ALA A O 1
ATOM 730 N N . ALA A 1 92 ? 16.745 2.831 -10.537 1.00 91.31 92 ALA A N 1
ATOM 731 C CA . ALA A 1 92 ? 16.313 2.754 -9.145 1.00 91.31 92 ALA A CA 1
ATOM 732 C C . ALA A 1 92 ? 15.600 4.033 -8.684 1.00 91.31 92 ALA A C 1
ATOM 734 O O . ALA A 1 92 ? 14.519 3.946 -8.101 1.00 91.31 92 ALA A O 1
ATOM 735 N N . SER A 1 93 ? 16.177 5.210 -8.965 1.00 91.25 93 SER A N 1
ATOM 736 C CA . SER A 1 93 ? 15.543 6.492 -8.637 1.00 91.25 93 SER A CA 1
ATOM 737 C C . SER A 1 93 ? 14.208 6.641 -9.354 1.00 91.25 93 SER A C 1
ATOM 739 O O . SER A 1 93 ? 13.222 6.968 -8.703 1.00 91.25 93 SER A O 1
ATOM 741 N N . TRP A 1 94 ? 14.137 6.267 -10.631 1.00 92.12 94 TRP A N 1
ATOM 742 C CA . TRP A 1 94 ? 12.908 6.337 -11.419 1.00 92.12 94 TRP A CA 1
ATOM 743 C C . TRP A 1 94 ? 11.796 5.443 -10.889 1.00 92.12 94 TRP A C 1
ATOM 745 O O . TRP A 1 94 ? 10.673 5.902 -10.672 1.00 92.12 94 TRP A O 1
ATOM 755 N N . VAL A 1 95 ? 12.105 4.175 -10.611 1.00 93.12 95 VAL A N 1
ATOM 756 C CA . VAL A 1 95 ? 11.140 3.224 -10.044 1.00 93.12 95 VAL A CA 1
ATOM 757 C C . VAL A 1 95 ? 10.608 3.727 -8.703 1.00 93.12 95 VAL A C 1
ATOM 759 O O . VAL A 1 95 ? 9.397 3.679 -8.473 1.00 93.12 95 VAL A O 1
ATOM 762 N N . TRP A 1 96 ? 11.489 4.250 -7.845 1.00 92.12 96 TRP A N 1
ATOM 763 C CA . TRP A 1 96 ? 11.113 4.785 -6.538 1.00 92.12 96 TRP A CA 1
ATOM 764 C C . TRP A 1 96 ? 10.282 6.067 -6.642 1.00 92.12 96 TRP A C 1
ATOM 766 O O . TRP A 1 96 ? 9.267 6.201 -5.958 1.00 92.12 96 TRP A O 1
ATOM 776 N N . CYS A 1 97 ? 10.666 6.991 -7.525 1.00 93.12 97 CYS A N 1
ATOM 777 C CA . CYS A 1 97 ? 9.922 8.218 -7.786 1.00 93.12 97 CYS A CA 1
ATOM 778 C C . CYS A 1 97 ? 8.507 7.902 -8.273 1.00 93.12 97 CYS A C 1
ATOM 780 O O . CYS A 1 97 ? 7.546 8.416 -7.705 1.00 93.12 97 CYS A O 1
ATOM 782 N N . VAL A 1 98 ? 8.352 6.984 -9.231 1.00 92.69 98 VAL A N 1
ATOM 783 C CA . VAL A 1 98 ? 7.030 6.551 -9.708 1.00 92.69 98 VAL A CA 1
ATOM 784 C C . VAL A 1 98 ? 6.198 5.925 -8.583 1.00 92.69 98 VAL A C 1
ATOM 786 O O . VAL A 1 98 ? 5.023 6.265 -8.442 1.00 92.69 98 VAL A O 1
ATOM 789 N N . LEU A 1 99 ? 6.795 5.069 -7.746 1.00 91.69 99 LEU A N 1
ATOM 790 C CA . LEU A 1 99 ? 6.109 4.446 -6.606 1.00 91.69 99 LEU A CA 1
ATOM 791 C C . LEU A 1 99 ? 5.602 5.492 -5.598 1.00 91.69 99 LEU A C 1
ATOM 793 O O . LEU A 1 99 ? 4.491 5.383 -5.084 1.00 91.69 99 LEU A O 1
ATOM 797 N N . MET A 1 100 ? 6.408 6.521 -5.332 1.00 91.25 100 MET A N 1
ATOM 798 C CA . MET A 1 100 ? 6.079 7.618 -4.418 1.00 91.25 100 MET A CA 1
ATOM 799 C C . MET A 1 100 ? 5.239 8.726 -5.070 1.00 91.25 100 MET A C 1
ATOM 801 O O . MET A 1 100 ? 4.963 9.735 -4.422 1.00 91.25 100 MET A O 1
ATOM 805 N N . ALA A 1 101 ? 4.839 8.563 -6.337 1.00 90.25 101 ALA A N 1
ATOM 806 C CA . ALA A 1 101 ? 4.193 9.599 -7.142 1.00 90.25 101 ALA A CA 1
ATOM 807 C C . ALA A 1 101 ? 4.979 10.932 -7.168 1.00 90.25 101 ALA A C 1
ATOM 809 O O . ALA A 1 101 ? 4.397 12.016 -7.176 1.00 90.25 101 ALA A O 1
ATOM 810 N N . GLN A 1 102 ? 6.309 10.844 -7.172 1.00 90.19 102 GLN A N 1
ATOM 811 C CA . GLN A 1 102 ? 7.240 11.959 -7.321 1.00 90.19 102 GLN A CA 1
ATOM 812 C C . GLN A 1 102 ? 7.700 12.073 -8.780 1.00 90.19 102 GLN A C 1
ATOM 814 O O . GLN A 1 102 ? 7.876 11.071 -9.471 1.00 90.19 102 GLN A O 1
ATOM 819 N N . GLY A 1 103 ? 7.909 13.302 -9.253 1.00 85.44 103 GLY A N 1
ATOM 820 C CA . GLY A 1 103 ? 8.464 13.549 -10.583 1.00 85.44 103 GLY A CA 1
ATOM 821 C C . GLY A 1 103 ? 9.986 13.419 -10.584 1.00 85.44 103 GLY A C 1
ATOM 822 O O . GLY A 1 103 ? 10.651 14.029 -9.749 1.00 85.44 103 GLY A O 1
ATOM 823 N N . GLU A 1 104 ? 10.539 12.674 -11.541 1.00 84.62 104 GLU A N 1
ATOM 824 C CA . GLU A 1 104 ? 11.980 12.647 -11.801 1.00 84.62 104 GLU A CA 1
ATOM 825 C C . GLU A 1 104 ? 12.297 13.368 -13.127 1.00 84.62 104 GLU A C 1
ATOM 827 O O . GLU A 1 104 ? 11.603 13.141 -14.118 1.00 84.62 104 GLU A O 1
ATOM 832 N N . PRO A 1 105 ? 13.352 14.207 -13.194 1.00 81.56 105 PRO A N 1
ATOM 833 C CA . PRO A 1 105 ? 13.766 14.872 -14.436 1.00 81.56 105 PRO A CA 1
ATOM 834 C C . PRO A 1 105 ? 14.282 13.918 -15.522 1.00 81.56 105 PRO A C 1
ATOM 836 O O . PRO A 1 105 ? 14.413 14.303 -16.684 1.00 81.56 105 PRO A O 1
ATOM 839 N N . TRP A 1 106 ? 14.660 12.699 -15.137 1.00 84.19 106 TRP A N 1
ATOM 840 C CA . TRP A 1 106 ? 15.186 11.685 -16.033 1.00 84.19 106 TRP A CA 1
ATOM 841 C C . TRP A 1 106 ? 14.102 10.664 -16.371 1.00 84.19 106 TRP A C 1
ATOM 843 O O . TRP A 1 106 ? 13.437 10.127 -15.493 1.00 84.19 106 TRP A O 1
ATOM 853 N N . GLU A 1 107 ? 13.964 10.372 -17.660 1.00 81.06 107 GLU A N 1
ATOM 854 C CA . GLU A 1 107 ? 13.029 9.380 -18.175 1.00 81.06 107 GLU A CA 1
ATOM 855 C C . GLU A 1 107 ? 13.781 8.356 -19.037 1.00 81.06 107 GLU A C 1
ATOM 857 O O . GLU A 1 107 ? 14.684 8.721 -19.807 1.00 81.06 107 GLU A O 1
ATOM 862 N N . PRO A 1 108 ? 13.423 7.067 -18.958 1.00 76.81 108 PRO A N 1
ATOM 863 C CA . PRO A 1 108 ? 14.017 6.080 -19.833 1.00 76.81 108 PRO A CA 1
ATOM 864 C C . PRO A 1 108 ? 13.538 6.271 -21.281 1.00 76.81 108 PRO A C 1
ATOM 866 O O . PRO A 1 108 ? 12.347 6.212 -21.597 1.00 76.81 108 PRO A O 1
ATOM 869 N N . ARG A 1 109 ? 14.491 6.475 -22.195 1.00 76.44 109 ARG A N 1
ATOM 870 C CA . ARG A 1 109 ? 14.229 6.701 -23.624 1.00 76.44 109 ARG A CA 1
ATOM 871 C C . ARG A 1 109 ? 14.390 5.406 -24.421 1.00 76.44 109 ARG A C 1
ATOM 873 O O . ARG A 1 109 ? 15.460 4.812 -24.435 1.00 76.44 109 ARG A O 1
ATOM 880 N N . GLY A 1 110 ? 13.327 4.991 -25.110 1.00 81.44 110 GLY A N 1
ATOM 881 C CA . GLY A 1 110 ? 13.313 3.818 -25.992 1.00 81.44 110 GLY A CA 1
ATOM 882 C C . GLY A 1 110 ? 11.901 3.259 -26.178 1.00 81.44 110 GLY A C 1
ATOM 883 O O . GLY A 1 110 ? 11.071 3.365 -25.277 1.00 81.44 110 GLY A O 1
ATOM 884 N N . ARG A 1 111 ? 11.601 2.665 -27.343 1.00 80.62 111 ARG A N 1
ATOM 885 C CA . ARG A 1 111 ? 10.256 2.120 -27.633 1.00 80.62 111 ARG A CA 1
ATOM 886 C C . ARG A 1 111 ? 9.872 0.996 -26.663 1.00 80.62 111 ARG A C 1
ATOM 888 O O . ARG A 1 111 ? 8.786 1.033 -26.100 1.00 80.62 111 ARG A O 1
ATOM 895 N N . SER A 1 112 ? 10.786 0.061 -26.406 1.00 86.62 112 SER A N 1
ATOM 896 C CA . SER A 1 112 ? 10.545 -1.083 -25.514 1.00 86.62 112 SER A CA 1
ATOM 897 C C . SER A 1 112 ? 10.433 -0.673 -24.044 1.00 86.62 112 SER A C 1
ATOM 899 O O . SER A 1 112 ? 9.566 -1.170 -23.331 1.00 86.62 112 SER A O 1
ATOM 901 N N . VAL A 1 113 ? 11.254 0.285 -23.590 1.00 88.44 113 VAL A N 1
ATOM 902 C CA . VAL A 1 113 ? 11.197 0.743 -22.192 1.00 88.44 113 VAL A CA 1
ATOM 903 C C . VAL A 1 113 ? 9.913 1.513 -21.898 1.00 88.44 113 VAL A C 1
ATOM 905 O O . VAL A 1 113 ? 9.393 1.406 -20.796 1.00 88.44 113 VAL A O 1
ATOM 908 N N . ARG A 1 114 ? 9.343 2.230 -22.875 1.00 90.38 114 ARG A N 1
ATOM 909 C CA . ARG A 1 114 ? 8.060 2.930 -22.696 1.00 90.38 114 ARG A CA 1
ATOM 910 C C . ARG A 1 114 ? 6.904 1.988 -22.367 1.00 90.38 114 ARG A C 1
ATOM 912 O O . ARG A 1 114 ? 6.043 2.363 -21.580 1.00 90.38 114 ARG A O 1
ATOM 919 N N . VAL A 1 115 ? 6.896 0.775 -22.923 1.00 91.31 115 VAL A N 1
ATOM 920 C CA . VAL A 1 115 ? 5.869 -0.233 -22.606 1.00 91.31 115 VAL A CA 1
ATOM 921 C C . VAL A 1 115 ? 6.011 -0.695 -21.156 1.00 91.31 115 VAL A C 1
ATOM 923 O O . VAL A 1 115 ? 5.039 -0.666 -20.406 1.00 91.31 115 VAL A O 1
ATOM 926 N N . VAL A 1 116 ? 7.233 -1.040 -20.737 1.00 92.19 116 VAL A N 1
ATOM 927 C CA . VAL A 1 116 ? 7.532 -1.419 -19.344 1.00 92.19 116 VAL A CA 1
ATOM 928 C C . VAL A 1 116 ? 7.196 -0.276 -18.387 1.00 92.19 116 VAL A C 1
ATOM 930 O O . VAL A 1 116 ? 6.572 -0.495 -17.352 1.00 92.19 116 VAL A O 1
ATOM 933 N N . ALA A 1 117 ? 7.548 0.954 -18.760 1.00 91.44 117 ALA A N 1
ATOM 934 C CA . ALA A 1 117 ? 7.279 2.132 -17.958 1.00 91.44 117 ALA A CA 1
ATOM 935 C C . ALA A 1 117 ? 5.778 2.412 -17.821 1.00 91.44 117 ALA A C 1
ATOM 937 O O . ALA A 1 117 ? 5.315 2.713 -16.726 1.00 91.44 117 ALA A O 1
ATOM 938 N N . GLY A 1 118 ? 5.006 2.257 -18.900 1.00 92.25 118 GLY A N 1
ATOM 939 C CA . GLY A 1 118 ? 3.549 2.376 -18.871 1.00 92.25 118 GLY A CA 1
ATOM 940 C C . GLY A 1 118 ? 2.897 1.337 -17.958 1.00 92.25 118 GLY A C 1
ATOM 941 O O . GLY A 1 118 ? 2.056 1.688 -17.134 1.00 92.25 118 GLY A O 1
ATOM 942 N N . LEU A 1 119 ? 3.332 0.076 -18.039 1.00 93.75 119 LEU A N 1
ATOM 943 C CA . LEU A 1 119 ? 2.855 -0.984 -17.146 1.00 93.75 119 LEU A CA 1
ATOM 944 C C . LEU A 1 119 ? 3.199 -0.692 -15.683 1.00 93.75 119 LEU A C 1
ATOM 946 O O . LEU A 1 119 ? 2.350 -0.867 -14.810 1.00 93.75 119 LEU A O 1
ATOM 950 N N . TRP A 1 120 ? 4.410 -0.196 -15.414 1.00 93.88 120 TRP A N 1
ATOM 951 C CA . TRP A 1 120 ? 4.817 0.195 -14.065 1.00 93.88 120 TRP A CA 1
ATOM 952 C C . TRP A 1 120 ? 4.003 1.375 -13.528 1.00 93.88 120 TRP A C 1
ATOM 954 O O . TRP A 1 120 ? 3.570 1.339 -12.380 1.00 93.88 120 TRP A O 1
ATOM 964 N N . LEU A 1 121 ? 3.727 2.385 -14.358 1.00 93.25 121 LEU A N 1
ATOM 965 C CA . LEU A 1 121 ? 2.881 3.524 -13.992 1.00 93.25 121 LEU A CA 1
ATOM 966 C C . LEU A 1 121 ? 1.464 3.078 -13.617 1.00 93.25 121 LEU A C 1
ATOM 968 O O . LEU A 1 121 ? 0.939 3.510 -12.592 1.00 93.25 121 LEU A O 1
ATOM 972 N N . VAL A 1 122 ? 0.859 2.182 -14.404 1.00 95.19 122 VAL A N 1
ATOM 973 C CA . VAL A 1 122 ? -0.465 1.619 -14.094 1.00 95.19 122 VAL A CA 1
ATOM 974 C C . VAL A 1 122 ? -0.419 0.797 -12.806 1.00 95.19 122 VAL A C 1
ATOM 976 O O . VAL A 1 122 ? -1.284 0.963 -11.948 1.00 95.19 122 VAL A O 1
ATOM 979 N N . ALA A 1 123 ? 0.602 -0.043 -12.625 1.00 94.56 123 ALA A N 1
ATOM 980 C CA . ALA A 1 123 ? 0.765 -0.838 -11.411 1.00 94.56 123 ALA A CA 1
ATOM 981 C C . ALA A 1 123 ? 0.920 0.044 -10.159 1.00 94.56 123 ALA A C 1
ATOM 983 O O . ALA A 1 123 ? 0.207 -0.159 -9.178 1.00 94.56 123 ALA A O 1
ATOM 984 N N . ALA A 1 124 ? 1.789 1.058 -10.201 1.00 94.50 124 ALA A N 1
ATOM 985 C CA . ALA A 1 124 ? 1.993 2.003 -9.103 1.00 94.50 124 ALA A CA 1
ATOM 986 C C . ALA A 1 124 ? 0.718 2.802 -8.787 1.00 94.50 124 ALA A C 1
ATOM 988 O O . ALA A 1 124 ? 0.373 2.993 -7.619 1.00 94.50 124 ALA A O 1
ATOM 989 N N . PHE A 1 125 ? -0.030 3.211 -9.816 1.00 94.31 125 PHE A N 1
ATOM 990 C CA . PHE A 1 125 ? -1.313 3.889 -9.649 1.00 94.31 125 PHE A CA 1
ATOM 991 C C . PHE A 1 125 ? -2.351 2.998 -8.953 1.00 94.31 125 PHE A C 1
ATOM 993 O O . PHE A 1 125 ? -2.972 3.427 -7.976 1.00 94.31 125 PHE A O 1
ATOM 1000 N N . LEU A 1 126 ? -2.501 1.746 -9.397 1.00 95.25 126 LEU A N 1
ATOM 1001 C CA . LEU A 1 126 ? -3.411 0.777 -8.780 1.00 95.25 126 LEU A CA 1
ATOM 1002 C C . LEU A 1 126 ? -3.012 0.467 -7.332 1.00 95.25 126 LEU A C 1
ATOM 1004 O O . LEU A 1 126 ? -3.865 0.510 -6.446 1.00 95.25 126 LEU A O 1
ATOM 1008 N N . LEU A 1 127 ? -1.722 0.238 -7.068 1.00 94.19 127 LEU A N 1
ATOM 1009 C CA . LEU A 1 127 ? -1.199 0.037 -5.712 1.00 94.19 127 LEU A CA 1
ATOM 1010 C C . LEU A 1 127 ? -1.535 1.225 -4.803 1.00 94.19 127 LEU A C 1
ATOM 1012 O O . LEU A 1 127 ? -2.022 1.030 -3.688 1.00 94.19 127 LEU A O 1
ATOM 1016 N N . GLY A 1 128 ? -1.351 2.455 -5.290 1.00 92.88 128 GLY A N 1
ATOM 1017 C CA . GLY A 1 128 ? -1.700 3.670 -4.557 1.00 92.88 128 GLY A CA 1
ATOM 1018 C C . GLY A 1 128 ? -3.197 3.784 -4.254 1.00 92.88 128 GLY A C 1
ATOM 1019 O O . GLY A 1 128 ? -3.570 4.157 -3.139 1.00 92.88 128 GLY A O 1
ATOM 1020 N N . ILE A 1 129 ? -4.070 3.437 -5.206 1.00 94.44 129 ILE A N 1
ATOM 1021 C CA . ILE A 1 129 ? -5.528 3.445 -5.002 1.00 94.44 129 ILE A CA 1
ATOM 1022 C C . ILE A 1 129 ? -5.937 2.431 -3.936 1.00 94.44 129 ILE A C 1
ATOM 1024 O O . ILE A 1 129 ? -6.699 2.774 -3.028 1.00 94.44 129 ILE A O 1
ATOM 1028 N N . VAL A 1 130 ? -5.433 1.199 -4.026 1.00 94.00 130 VAL A N 1
ATOM 1029 C CA . VAL A 1 130 ? -5.782 0.133 -3.079 1.00 94.00 130 VAL A CA 1
ATOM 1030 C C . VAL A 1 130 ? -5.263 0.480 -1.687 1.00 94.00 130 VAL A C 1
ATOM 1032 O O . VAL A 1 130 ? -6.019 0.396 -0.721 1.00 94.00 130 VAL A O 1
ATOM 1035 N N . TYR A 1 131 ? -4.026 0.970 -1.580 1.00 93.50 131 TYR A N 1
ATOM 1036 C CA . TYR A 1 131 ? -3.459 1.417 -0.308 1.00 93.50 131 TYR A CA 1
ATOM 1037 C C . TYR A 1 131 ? -4.322 2.500 0.348 1.00 93.50 131 TYR A C 1
ATOM 1039 O O . TYR A 1 131 ? -4.707 2.374 1.510 1.00 93.50 131 TYR A O 1
ATOM 1047 N N . ARG A 1 132 ? -4.691 3.545 -0.408 1.00 92.25 132 ARG A N 1
ATOM 1048 C CA . ARG A 1 132 ? -5.544 4.639 0.089 1.00 92.25 132 ARG A CA 1
ATOM 1049 C C . ARG A 1 132 ? -6.934 4.146 0.490 1.00 92.25 132 ARG A C 1
ATOM 1051 O O . ARG A 1 132 ? -7.465 4.598 1.501 1.00 92.25 132 ARG A O 1
ATOM 1058 N N . SER A 1 133 ? -7.512 3.219 -0.272 1.00 92.62 133 SER A N 1
ATOM 1059 C CA . SER A 1 133 ? -8.827 2.630 0.014 1.00 92.62 133 SER A CA 1
ATOM 1060 C C . SER A 1 133 ? -8.809 1.811 1.303 1.00 92.62 133 SER A C 1
ATOM 1062 O O . SER A 1 133 ? -9.662 2.006 2.169 1.00 92.62 133 SER A O 1
ATOM 1064 N N . ASN A 1 134 ? -7.793 0.967 1.478 1.00 92.69 134 ASN A N 1
ATOM 1065 C CA . ASN A 1 134 ? -7.620 0.151 2.677 1.00 92.69 134 ASN A CA 1
ATOM 1066 C C . ASN A 1 134 ? -7.315 1.015 3.901 1.00 92.69 134 ASN A C 1
ATOM 1068 O O . ASN A 1 134 ? -7.881 0.799 4.971 1.00 92.69 134 ASN A O 1
ATOM 1072 N N . LEU A 1 135 ? -6.479 2.043 3.739 1.00 89.69 135 LEU A N 1
ATOM 1073 C CA . LEU A 1 135 ? -6.210 3.013 4.792 1.00 89.69 135 LEU A CA 1
ATOM 1074 C C . LEU A 1 135 ? -7.494 3.741 5.209 1.00 89.69 135 LEU A C 1
ATOM 1076 O O . LEU A 1 135 ? -7.786 3.829 6.399 1.00 89.69 135 LEU A O 1
ATOM 1080 N N . LYS A 1 136 ? -8.305 4.205 4.249 1.00 88.88 136 LYS A N 1
ATOM 1081 C CA . LYS A 1 136 ? -9.608 4.824 4.533 1.00 88.88 136 LYS A CA 1
ATOM 1082 C C . LYS A 1 136 ? -10.525 3.861 5.286 1.00 88.88 136 LYS A C 1
ATOM 1084 O O . LYS A 1 136 ? -11.125 4.272 6.273 1.00 88.88 136 LYS A O 1
ATOM 1089 N N . ALA A 1 137 ? -10.608 2.601 4.858 1.00 87.94 137 ALA A N 1
ATOM 1090 C CA . ALA A 1 137 ? -11.400 1.575 5.533 1.00 87.94 137 ALA A CA 1
ATOM 1091 C C . ALA A 1 137 ? -10.953 1.377 6.994 1.00 87.94 137 ALA A C 1
ATOM 1093 O O . ALA A 1 137 ? -11.789 1.305 7.891 1.00 87.94 137 ALA A O 1
ATOM 1094 N N . MET A 1 138 ? -9.646 1.377 7.264 1.00 83.62 138 MET A N 1
ATOM 1095 C CA . MET A 1 138 ? -9.131 1.304 8.635 1.00 83.62 138 MET A CA 1
ATOM 1096 C C . MET A 1 138 ? -9.440 2.557 9.459 1.00 83.62 138 MET A C 1
ATOM 1098 O O . MET A 1 138 ? -9.765 2.439 10.635 1.00 83.62 138 MET A O 1
ATOM 1102 N N . LEU A 1 139 ? -9.373 3.748 8.859 1.00 84.12 139 LEU A N 1
ATOM 1103 C CA . LEU A 1 139 ? -9.625 5.014 9.556 1.00 84.12 139 LEU A CA 1
ATOM 1104 C C . LEU A 1 139 ? -11.101 5.221 9.921 1.00 84.12 139 LEU A C 1
ATOM 1106 O O . LEU A 1 139 ? -11.395 5.876 10.921 1.00 84.12 139 LEU A O 1
ATOM 1110 N N . ILE A 1 140 ? -12.033 4.677 9.133 1.00 85.69 140 ILE A N 1
ATOM 1111 C CA . ILE A 1 140 ? -13.467 4.747 9.456 1.00 85.69 140 ILE A CA 1
ATOM 1112 C C . ILE A 1 140 ? -13.874 3.706 10.505 1.00 85.69 140 ILE A C 1
ATOM 1114 O O . ILE A 1 140 ? -14.776 3.964 11.303 1.00 85.69 140 ILE A O 1
ATOM 1118 N N . VAL A 1 141 ? -13.212 2.544 10.536 1.00 80.25 141 VAL A N 1
ATOM 1119 C CA . VAL A 1 141 ? -13.516 1.480 11.497 1.00 80.25 141 VAL A CA 1
ATOM 1120 C C . VAL A 1 141 ? -12.876 1.817 12.838 1.00 80.25 141 VAL A C 1
ATOM 1122 O O . VAL A 1 141 ? -11.699 1.564 13.092 1.00 80.25 141 VAL A O 1
ATOM 1125 N N . ARG A 1 142 ? -13.684 2.356 13.750 1.00 71.69 142 ARG A N 1
ATOM 1126 C CA . ARG A 1 142 ? -13.278 2.524 15.146 1.00 71.69 142 ARG A CA 1
ATOM 1127 C C . ARG A 1 142 ? -13.323 1.167 15.837 1.00 71.69 142 ARG A C 1
ATOM 1129 O O . ARG A 1 142 ? -14.401 0.670 16.152 1.00 71.69 142 ARG A O 1
ATOM 1136 N N . ARG A 1 143 ? -12.158 0.567 16.090 1.00 67.25 143 ARG A N 1
ATOM 1137 C CA . ARG A 1 143 ? -12.077 -0.624 16.943 1.00 67.25 143 ARG A CA 1
ATOM 1138 C C . ARG A 1 143 ? -12.294 -0.208 18.389 1.00 67.25 143 ARG A C 1
ATOM 1140 O O . ARG A 1 143 ? -11.426 0.391 19.016 1.00 67.25 143 ARG A O 1
ATOM 1147 N N . VAL A 1 144 ? -13.481 -0.510 18.890 1.00 69.75 144 VAL A N 1
ATOM 1148 C CA . VAL A 1 144 ? -13.822 -0.376 20.297 1.00 69.75 144 VAL A CA 1
ATOM 1149 C C . VAL A 1 144 ? -13.566 -1.730 20.948 1.00 69.75 144 VAL A C 1
ATOM 1151 O O . VAL A 1 144 ? -14.319 -2.671 20.737 1.00 69.75 144 VAL A O 1
ATOM 1154 N N . THR A 1 145 ? -12.475 -1.850 21.702 1.00 66.81 145 THR A N 1
ATOM 1155 C CA . THR A 1 145 ? -12.243 -3.034 22.536 1.00 66.81 145 THR A CA 1
ATOM 1156 C C . THR A 1 145 ? -13.085 -2.893 23.795 1.00 66.81 145 THR A C 1
ATOM 1158 O O . THR A 1 145 ? -12.744 -2.118 24.695 1.00 66.81 145 THR A O 1
ATOM 1161 N N . LEU A 1 146 ? -14.217 -3.590 23.827 1.00 71.31 146 LEU A N 1
ATOM 1162 C CA . LEU A 1 146 ? -15.007 -3.740 25.041 1.00 71.31 146 LEU A CA 1
ATOM 1163 C C . LEU A 1 146 ? -14.237 -4.657 26.006 1.00 71.31 146 LEU A C 1
ATOM 1165 O O . LEU A 1 146 ? -13.642 -5.638 25.564 1.00 71.31 146 LEU A O 1
ATOM 1169 N N . PRO A 1 147 ? -14.196 -4.344 27.310 1.00 67.00 147 PRO A N 1
ATOM 1170 C CA . PRO A 1 147 ? -13.517 -5.193 28.287 1.00 67.00 147 PRO A CA 1
ATOM 1171 C C . PRO A 1 147 ? -14.257 -6.510 28.579 1.00 67.00 147 PRO A C 1
ATOM 1173 O O . PRO A 1 147 ? -13.688 -7.375 29.238 1.00 67.00 147 PRO A O 1
ATOM 1176 N N . PHE A 1 148 ? -15.507 -6.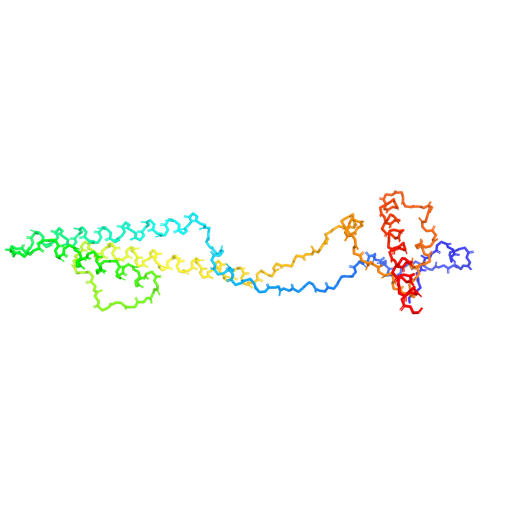639 28.134 1.00 70.19 148 PHE A N 1
ATOM 1177 C CA . PHE A 1 148 ? -16.346 -7.831 28.236 1.00 70.19 148 PHE A CA 1
ATOM 1178 C C . PHE A 1 148 ? -17.476 -7.707 27.207 1.00 70.19 148 PHE A C 1
ATOM 1180 O O . PHE A 1 148 ? -18.001 -6.606 27.022 1.00 70.19 148 PHE A O 1
ATOM 1187 N N . ASP A 1 149 ? -17.838 -8.810 26.558 1.00 68.88 149 ASP A N 1
ATOM 1188 C CA . ASP A 1 149 ? -18.985 -8.882 25.632 1.00 68.88 149 ASP A CA 1
ATOM 1189 C C . ASP A 1 149 ? -20.145 -9.704 26.231 1.00 68.88 149 ASP A C 1
ATOM 1191 O O . ASP A 1 149 ? -21.279 -9.644 25.763 1.00 68.88 149 ASP A O 1
ATOM 1195 N N . SER A 1 150 ? -19.877 -10.436 27.323 1.00 69.19 150 SER A N 1
ATOM 1196 C CA . SER A 1 150 ? -20.853 -11.257 28.048 1.00 69.19 150 SER A CA 1
ATOM 1197 C C . SER A 1 150 ? -20.903 -10.946 29.546 1.00 69.19 150 SER A C 1
ATOM 1199 O O . SER A 1 150 ? -19.956 -10.422 30.147 1.00 69.19 150 SER A O 1
ATOM 1201 N N . LEU A 1 151 ? -22.030 -11.299 30.171 1.00 67.31 151 LEU A N 1
ATOM 1202 C CA . LEU A 1 151 ? -22.187 -11.244 31.624 1.00 67.31 151 LEU A CA 1
ATOM 1203 C C . LEU A 1 151 ? -21.199 -12.194 32.307 1.00 67.31 151 LEU A C 1
ATOM 1205 O O . LEU A 1 151 ? -20.590 -11.813 33.300 1.00 67.31 151 LEU A O 1
ATOM 1209 N N . GLU A 1 152 ? -20.954 -13.384 31.763 1.00 68.38 152 GLU A N 1
ATOM 1210 C CA . GLU A 1 152 ? -19.971 -14.327 32.303 1.00 68.38 152 GLU A CA 1
ATOM 1211 C C . GLU A 1 152 ? -18.561 -13.716 32.360 1.00 68.38 152 GLU A C 1
ATOM 1213 O O . GLU A 1 152 ? -17.888 -13.795 33.395 1.00 68.38 152 GLU A O 1
ATOM 1218 N N . GLU A 1 153 ? -18.135 -13.029 31.297 1.00 68.69 153 GLU A N 1
ATOM 1219 C CA . GLU A 1 153 ? -16.850 -12.323 31.260 1.00 68.69 153 GLU A CA 1
ATOM 1220 C C . GLU A 1 153 ? -16.800 -11.170 32.262 1.00 68.69 153 GLU A C 1
ATOM 1222 O O . GLU A 1 153 ? -15.809 -11.033 32.988 1.00 68.69 153 GLU A O 1
ATOM 1227 N N . LEU A 1 154 ? -17.877 -10.384 32.388 1.00 70.38 154 LEU A N 1
ATOM 1228 C CA . LEU A 1 154 ? -17.980 -9.337 33.408 1.00 70.38 154 LEU A CA 1
ATOM 1229 C C . LEU A 1 154 ? -17.761 -9.926 34.804 1.00 70.38 154 LEU A C 1
ATOM 1231 O O . LEU A 1 154 ? -17.006 -9.383 35.617 1.00 70.38 154 LEU A O 1
ATOM 1235 N N . VAL A 1 155 ? -18.347 -11.086 35.069 1.00 67.31 155 VAL A N 1
ATOM 1236 C CA . VAL A 1 155 ? -18.244 -11.758 36.357 1.00 67.31 155 VAL A CA 1
ATOM 1237 C C . VAL A 1 155 ? -16.892 -12.457 36.553 1.00 67.31 155 VAL A C 1
ATOM 1239 O O . VAL A 1 155 ? -16.463 -12.668 37.688 1.00 67.31 155 VAL A O 1
ATOM 1242 N N . GLN A 1 156 ? -16.115 -12.698 35.499 1.00 70.25 156 GLN A N 1
ATOM 1243 C CA . GLN A 1 156 ? -14.716 -13.132 35.591 1.00 70.25 156 GLN A CA 1
ATOM 1244 C C . GLN A 1 156 ? -13.718 -11.957 35.679 1.00 70.25 156 GLN A C 1
ATOM 1246 O O . GLN A 1 156 ? -12.695 -12.048 36.363 1.00 70.25 156 GLN A O 1
ATOM 1251 N N . SER A 1 157 ? -14.106 -10.758 35.252 1.00 65.50 157 SER A N 1
ATOM 1252 C CA . SER A 1 157 ? -13.226 -9.599 35.012 1.00 65.50 157 SER A CA 1
ATOM 1253 C C . SER A 1 157 ? -12.670 -8.725 36.170 1.00 65.50 157 SER A C 1
ATOM 1255 O O . SER A 1 157 ? -12.271 -7.627 35.886 1.00 65.50 157 SER A O 1
ATOM 1257 N N . ARG A 1 158 ? -12.573 -9.054 37.464 1.00 61.97 158 ARG A N 1
ATOM 1258 C CA . ARG A 1 158 ? -12.243 -8.122 38.607 1.00 61.97 158 ARG A CA 1
ATOM 1259 C C . ARG A 1 158 ? -12.793 -6.657 38.606 1.00 61.97 158 ARG A C 1
ATOM 1261 O O . ARG A 1 158 ? -12.487 -5.927 39.549 1.00 61.97 158 ARG A O 1
ATOM 1268 N N . LEU A 1 159 ? -13.607 -6.217 37.644 1.00 70.75 159 LEU A N 1
ATOM 1269 C CA . LEU A 1 159 ? -14.099 -4.845 37.530 1.00 70.75 159 LEU A CA 1
ATOM 1270 C C . LEU A 1 159 ? -15.127 -4.563 38.628 1.00 70.75 159 LEU A C 1
ATOM 1272 O O . LEU A 1 159 ? -16.004 -5.383 38.905 1.00 70.75 159 LEU A O 1
ATOM 1276 N N . GLN A 1 160 ? -15.003 -3.404 39.279 1.00 68.00 160 GLN A N 1
ATOM 1277 C CA . GLN A 1 160 ? -15.904 -3.010 40.357 1.00 68.00 160 GLN A CA 1
ATOM 1278 C C . GLN A 1 160 ? -17.213 -2.480 39.760 1.00 68.00 160 GLN A C 1
ATOM 1280 O O . GLN A 1 160 ? -17.270 -1.358 39.260 1.00 68.00 160 GLN A O 1
ATOM 1285 N N . CYS A 1 161 ? -18.266 -3.292 39.826 1.00 67.44 161 CYS A N 1
ATOM 1286 C CA . CYS A 1 161 ? -19.619 -2.892 39.450 1.00 67.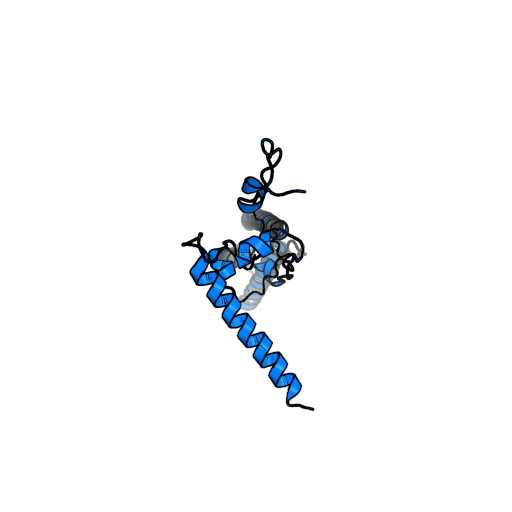44 161 CYS A CA 1
ATOM 1287 C C . CYS A 1 161 ? -20.321 -2.273 40.665 1.00 67.44 161 CYS A C 1
ATOM 1289 O O . CYS A 1 161 ? -20.188 -2.780 41.780 1.00 67.44 161 CYS A O 1
ATOM 1291 N N . ARG A 1 162 ? -21.059 -1.174 40.474 1.00 69.75 162 ARG A N 1
ATOM 1292 C CA . ARG A 1 162 ? -21.886 -0.577 41.533 1.00 69.75 162 ARG A CA 1
ATOM 1293 C C . ARG A 1 162 ? -23.338 -0.498 41.072 1.00 69.75 162 ARG A C 1
ATOM 1295 O O . ARG A 1 162 ? -23.586 0.138 40.047 1.00 69.75 162 ARG A O 1
ATOM 1302 N N . PRO A 1 163 ? -24.292 -1.079 41.820 1.00 67.62 163 PRO A N 1
ATOM 1303 C CA . PRO A 1 163 ? -25.700 -0.874 41.535 1.00 67.62 163 PRO A CA 1
ATOM 1304 C C . PRO A 1 163 ? -26.076 0.583 41.821 1.00 67.62 163 PRO A C 1
ATOM 1306 O O . PRO A 1 163 ? -25.566 1.217 42.752 1.00 67.62 163 PRO A O 1
ATOM 1309 N N . ILE A 1 164 ? -26.982 1.127 41.013 1.00 67.31 164 ILE A N 1
ATOM 1310 C CA . ILE A 1 164 ? -27.512 2.477 41.208 1.00 67.31 164 ILE A CA 1
ATOM 1311 C C . ILE A 1 164 ? -28.363 2.459 42.486 1.00 67.31 164 ILE A C 1
ATOM 1313 O O . ILE A 1 164 ? -29.312 1.682 42.603 1.00 67.31 164 ILE A O 1
ATOM 1317 N N . LYS A 1 165 ? -27.986 3.297 43.463 1.00 57.00 165 LYS A N 1
ATOM 1318 C CA . LYS A 1 165 ? -28.405 3.213 44.877 1.00 57.00 165 LYS A CA 1
ATOM 1319 C C . LYS A 1 165 ? -29.913 3.341 45.143 1.00 57.00 165 LYS A C 1
ATOM 1321 O O . LYS A 1 165 ? -30.336 3.036 46.252 1.00 57.00 165 LYS A O 1
ATOM 1326 N N . GLU A 1 166 ? -30.718 3.732 44.159 1.00 57.31 166 GLU A N 1
ATOM 1327 C CA . GLU A 1 166 ? -32.160 3.969 44.334 1.00 57.31 166 GLU A CA 1
ATOM 1328 C C . GLU A 1 166 ? -33.056 3.066 43.475 1.00 57.31 166 GLU A C 1
ATOM 1330 O O . GLU A 1 166 ? -34.275 3.223 43.466 1.00 57.31 166 GLU A O 1
ATOM 1335 N N . HIS A 1 167 ? -32.487 2.070 42.788 1.00 60.16 167 HIS A N 1
ATOM 1336 C CA . HIS A 1 167 ? -33.279 1.125 42.001 1.00 60.16 167 HIS A CA 1
ATOM 1337 C C . HIS A 1 167 ? -33.739 -0.079 42.837 1.00 60.16 167 HIS A C 1
ATOM 1339 O O . HIS A 1 167 ? -32.985 -0.610 43.662 1.00 60.16 167 HIS A O 1
ATOM 1345 N N . HIS A 1 168 ? -34.950 -0.578 42.552 1.00 58.22 168 HIS A N 1
ATOM 1346 C CA . HIS A 1 168 ? -35.512 -1.822 43.110 1.00 58.22 168 HIS A CA 1
ATOM 1347 C C . HIS A 1 168 ? -34.569 -3.037 42.961 1.00 58.22 168 HIS A C 1
ATOM 1349 O O . HIS A 1 168 ? -34.634 -3.978 43.750 1.00 58.22 168 HIS A O 1
ATOM 1355 N N . ILE A 1 169 ? -33.631 -2.967 42.012 1.00 60.00 169 ILE A N 1
ATOM 1356 C CA . ILE A 1 169 ? -32.579 -3.953 41.738 1.00 60.00 169 ILE A CA 1
ATOM 1357 C C . ILE A 1 169 ? -31.685 -4.193 42.962 1.00 60.00 169 ILE A C 1
ATOM 1359 O O . ILE A 1 169 ? -31.372 -5.336 43.265 1.00 60.00 169 ILE A O 1
ATOM 1363 N N . SER A 1 170 ? -31.359 -3.156 43.741 1.00 55.84 170 SER A N 1
ATOM 1364 C CA . SER A 1 170 ? -30.552 -3.310 44.965 1.00 55.84 170 SER A CA 1
ATOM 1365 C C . SER A 1 170 ? -31.259 -4.118 46.065 1.00 55.84 170 SER A C 1
ATOM 1367 O O . SER A 1 170 ? -30.607 -4.687 46.940 1.00 55.84 170 SER A O 1
ATOM 1369 N N . ARG A 1 171 ? -32.600 -4.178 46.038 1.00 56.78 171 ARG A N 1
ATOM 1370 C CA . ARG A 1 171 ? -33.398 -5.021 46.944 1.00 56.78 171 ARG A CA 1
ATOM 1371 C C . ARG A 1 171 ? -33.526 -6.447 46.418 1.00 56.78 171 ARG A C 1
ATOM 1373 O O . ARG A 1 171 ? -33.483 -7.375 47.218 1.00 56.78 171 ARG A O 1
ATOM 1380 N N . ILE A 1 172 ? -33.628 -6.608 45.098 1.00 57.75 172 ILE A N 1
ATOM 1381 C CA . ILE A 1 172 ? -33.628 -7.917 44.434 1.00 57.75 172 ILE A CA 1
ATOM 1382 C C . ILE A 1 172 ? -32.263 -8.594 44.602 1.00 57.75 172 ILE A C 1
ATOM 1384 O O . ILE A 1 172 ? -32.230 -9.763 44.941 1.00 57.75 172 ILE A O 1
ATOM 1388 N N . GLU A 1 173 ? -31.144 -7.877 44.494 1.00 55.59 173 GLU A N 1
ATOM 1389 C CA . GLU A 1 173 ? -29.793 -8.415 44.735 1.00 55.59 173 GLU A CA 1
ATOM 1390 C C . GLU A 1 173 ? -29.618 -8.916 46.178 1.00 55.59 173 GLU A C 1
ATOM 1392 O O . GLU A 1 173 ? -29.101 -10.006 46.405 1.00 55.59 173 GLU A O 1
ATOM 1397 N N . LYS A 1 174 ? -30.152 -8.184 47.165 1.00 53.06 174 LYS A N 1
ATOM 1398 C CA . LYS A 1 174 ? -30.128 -8.598 48.579 1.00 53.06 174 LYS A CA 1
ATOM 1399 C C . LYS A 1 174 ? -30.974 -9.844 48.885 1.00 53.06 174 LYS A C 1
ATOM 1401 O O . LYS A 1 174 ? -30.766 -10.449 49.933 1.00 53.06 174 LYS A O 1
ATOM 1406 N N . ARG A 1 175 ? -31.928 -10.220 48.022 1.00 48.91 175 ARG A N 1
ATOM 1407 C CA . ARG A 1 175 ? -32.819 -11.390 48.207 1.00 48.91 175 ARG A CA 1
ATOM 1408 C C . ARG A 1 175 ? -32.701 -12.466 47.117 1.00 48.91 175 ARG A C 1
ATOM 1410 O O . ARG A 1 175 ? -33.187 -13.573 47.316 1.00 48.91 175 ARG A O 1
ATOM 1417 N N . GLY A 1 176 ? -32.003 -12.193 46.016 1.00 44.09 176 GLY A N 1
ATOM 1418 C CA . GLY A 1 176 ? -31.751 -13.090 44.880 1.00 44.09 176 GLY A CA 1
ATOM 1419 C C . GLY A 1 176 ? -30.827 -14.268 45.196 1.00 44.09 176 GLY A C 1
ATOM 1420 O O . GLY A 1 176 ? -30.636 -15.132 44.342 1.00 44.09 176 GLY A O 1
ATOM 1421 N N . HIS A 1 177 ? -30.351 -14.349 46.443 1.00 43.41 177 HIS A N 1
ATOM 1422 C CA . HIS A 1 177 ? -29.683 -15.499 47.052 1.00 43.41 177 HIS A CA 1
ATOM 1423 C C . HIS A 1 177 ? -30.432 -16.845 46.903 1.00 43.41 177 HIS A C 1
ATOM 1425 O O . HIS A 1 177 ? -29.869 -17.891 47.218 1.00 43.41 177 HIS A O 1
ATOM 1431 N N . ALA A 1 178 ? -31.695 -16.840 46.454 1.00 39.72 178 ALA A N 1
ATOM 1432 C CA . ALA A 1 178 ? -32.570 -18.011 46.457 1.00 39.72 178 ALA A CA 1
ATOM 1433 C C . ALA A 1 178 ? -33.176 -18.423 45.095 1.00 39.72 178 ALA A C 1
ATOM 1435 O O . ALA A 1 178 ? -33.943 -19.384 45.079 1.00 39.72 178 ALA A O 1
ATOM 1436 N N . SER A 1 179 ? -32.922 -17.751 43.954 1.00 39.19 179 SER A N 1
ATOM 1437 C CA . SER A 1 179 ? -33.724 -18.046 42.731 1.00 39.19 179 SER A CA 1
ATOM 1438 C C . SER A 1 179 ? -33.052 -17.975 41.349 1.00 39.19 179 SER A C 1
ATOM 1440 O O . SER A 1 179 ? -33.731 -18.247 40.365 1.00 39.19 179 SER A O 1
ATOM 1442 N N . PHE A 1 180 ? -31.747 -17.703 41.219 1.00 39.03 180 PHE A N 1
ATOM 1443 C CA . PHE A 1 180 ? -31.063 -17.728 39.907 1.00 39.03 180 PHE A CA 1
ATOM 1444 C C . PHE A 1 180 ? -29.825 -18.643 39.916 1.00 39.03 180 PHE A C 1
ATOM 1446 O O . PHE A 1 180 ? -28.724 -18.162 40.159 1.00 39.03 180 PHE A O 1
ATOM 1453 N N . PRO A 1 181 ? -29.944 -19.953 39.631 1.00 39.25 181 PRO A N 1
ATOM 1454 C CA . PRO A 1 181 ? -28.850 -20.910 39.834 1.00 39.25 181 PRO A CA 1
ATOM 1455 C C . PRO A 1 181 ? -27.624 -20.692 38.929 1.00 39.25 181 PRO A C 1
ATOM 1457 O O . PRO A 1 181 ? -26.518 -21.059 39.318 1.00 39.25 181 PRO A O 1
ATOM 1460 N N . SER A 1 182 ? -27.784 -20.075 37.751 1.00 41.50 182 SER A N 1
ATOM 1461 C CA . SER A 1 182 ? -26.703 -20.014 36.748 1.00 41.50 182 SER A CA 1
ATOM 1462 C C . SER A 1 182 ? -25.835 -18.747 36.780 1.00 41.50 182 SER A C 1
ATOM 1464 O O . SER A 1 182 ? -24.677 -18.818 36.386 1.00 41.50 182 SER A O 1
ATOM 1466 N N . CYS A 1 183 ? -26.318 -17.615 37.313 1.00 42.34 183 CYS A N 1
ATOM 1467 C CA . CYS A 1 183 ? -25.495 -16.398 37.503 1.00 42.34 183 CYS A CA 1
ATOM 1468 C C . CYS A 1 183 ? -24.891 -16.275 38.916 1.00 42.34 183 CYS A C 1
ATOM 1470 O O . CYS A 1 183 ? -24.005 -15.455 39.160 1.00 42.34 183 CYS A O 1
ATOM 1472 N N . HIS A 1 184 ? -25.375 -17.076 39.863 1.00 46.44 184 HIS A N 1
ATOM 1473 C CA . HIS A 1 184 ? -25.176 -16.889 41.298 1.00 46.44 184 HIS A CA 1
ATOM 1474 C C . HIS A 1 184 ? -23.784 -17.250 41.858 1.00 46.44 184 HIS A C 1
ATOM 1476 O O . HIS A 1 184 ? -23.275 -16.484 42.678 1.00 46.44 184 HIS A O 1
ATOM 1482 N N . PRO A 1 185 ? -23.091 -18.333 41.448 1.00 44.31 185 PRO A N 1
ATOM 1483 C CA . PRO A 1 185 ? -21.820 -18.676 42.096 1.00 44.31 185 PRO A CA 1
ATOM 1484 C C . PRO A 1 185 ? -20.669 -17.735 41.710 1.00 44.31 185 PRO A C 1
ATOM 1486 O O . PRO A 1 185 ? -19.713 -17.569 42.469 1.00 44.31 185 PRO A O 1
ATOM 1489 N N . ILE A 1 186 ? -20.745 -17.097 40.541 1.00 45.12 186 ILE A N 1
ATOM 1490 C CA . ILE A 1 186 ? -19.613 -16.350 39.983 1.00 45.12 186 ILE A CA 1
ATOM 1491 C C . ILE A 1 186 ? -19.635 -14.886 40.476 1.00 45.12 186 ILE A C 1
ATOM 1493 O O . ILE A 1 186 ? -18.579 -14.318 40.773 1.00 45.12 186 ILE A O 1
ATOM 1497 N N . LEU A 1 187 ? -20.826 -14.290 40.649 1.00 45.09 187 LEU A N 1
ATOM 1498 C CA . LEU A 1 187 ? -21.007 -12.891 41.079 1.00 45.09 187 LEU A CA 1
ATOM 1499 C C . LEU A 1 187 ? -20.731 -12.710 42.579 1.00 45.09 187 LEU A C 1
ATOM 1501 O O . LEU A 1 187 ? -20.049 -11.757 42.965 1.00 45.09 187 LEU A O 1
ATOM 1505 N N . HIS A 1 188 ? -21.123 -13.688 43.405 1.00 41.91 188 HIS A N 1
ATOM 1506 C CA . HIS A 1 188 ? -20.796 -13.724 44.836 1.00 41.91 188 HIS A CA 1
ATOM 1507 C C . HIS A 1 188 ? -19.291 -13.790 45.101 1.00 41.91 188 HIS A C 1
ATOM 1509 O O . HIS A 1 188 ? -18.766 -13.009 45.895 1.00 41.91 188 HIS A O 1
ATOM 1515 N N . ARG A 1 189 ? -18.556 -14.628 44.357 1.00 45.78 189 ARG A N 1
ATOM 1516 C CA . ARG A 1 189 ? -17.100 -14.753 44.524 1.00 45.78 189 ARG A CA 1
ATOM 1517 C C . ARG A 1 189 ? -16.380 -13.422 44.295 1.00 45.78 189 ARG A C 1
ATOM 1519 O O . ARG A 1 189 ? -15.396 -13.125 44.970 1.00 45.78 189 ARG A O 1
ATOM 1526 N N . LYS A 1 190 ? -16.864 -12.595 43.365 1.00 48.38 190 LYS A N 1
ATOM 1527 C CA . LYS A 1 190 ? -16.310 -11.256 43.115 1.00 48.38 190 LYS A CA 1
ATOM 1528 C C . LYS A 1 190 ? -16.616 -10.262 44.226 1.00 48.38 190 LYS A C 1
ATOM 1530 O O . LYS A 1 190 ? -15.715 -9.513 44.601 1.00 48.38 190 LYS A O 1
ATOM 1535 N N . LEU A 1 191 ? -17.847 -10.256 44.731 1.00 49.34 191 LEU A N 1
ATOM 1536 C CA . LEU A 1 191 ? -18.282 -9.340 45.785 1.00 49.34 191 LEU A CA 1
ATOM 1537 C C . LEU A 1 191 ? -17.597 -9.650 47.125 1.00 49.34 191 LEU A C 1
ATOM 1539 O O . LEU A 1 191 ? -17.139 -8.720 47.786 1.00 49.34 191 LEU A O 1
ATOM 1543 N N . ASP A 1 192 ? -17.386 -10.924 47.461 1.00 47.91 192 ASP A N 1
ATOM 1544 C CA . ASP A 1 192 ? -16.667 -11.326 48.681 1.00 47.91 192 ASP A CA 1
ATOM 1545 C C . ASP A 1 192 ? -15.170 -10.997 48.604 1.00 47.91 192 ASP A C 1
ATOM 1547 O O . ASP A 1 192 ? -14.567 -10.514 49.567 1.00 47.91 192 ASP A O 1
ATOM 1551 N N . THR A 1 193 ? -14.560 -11.171 47.426 1.00 49.56 193 THR A N 1
ATOM 1552 C CA . THR A 1 193 ? -13.157 -10.780 47.214 1.00 49.56 193 THR A CA 1
ATOM 1553 C C . THR A 1 193 ? -12.994 -9.254 47.284 1.00 49.56 193 THR A C 1
ATOM 1555 O O . THR A 1 193 ? -12.016 -8.762 47.840 1.00 49.56 193 THR A O 1
ATOM 1558 N N . GLN A 1 194 ? -13.959 -8.487 46.766 1.00 49.06 194 GLN A N 1
ATOM 1559 C CA . GLN A 1 194 ? -13.967 -7.017 46.814 1.00 49.06 194 GLN A CA 1
ATOM 1560 C C . GLN A 1 194 ? -14.235 -6.471 48.227 1.00 49.06 194 GLN A C 1
ATOM 1562 O O . GLN A 1 194 ? -13.569 -5.524 48.645 1.00 49.06 194 GLN A O 1
ATOM 1567 N N . SER A 1 195 ? -15.143 -7.092 48.986 1.00 45.59 195 SER A N 1
ATOM 1568 C CA . SER A 1 195 ? -15.416 -6.753 50.388 1.00 45.59 195 SER A CA 1
ATOM 1569 C C . SER A 1 195 ? -14.161 -6.916 51.252 1.00 45.59 195 SER A C 1
ATOM 1571 O O . SER A 1 195 ? -13.777 -5.992 51.968 1.00 45.59 195 SER A O 1
ATOM 1573 N N . ASN A 1 196 ? -13.431 -8.022 51.079 1.00 42.81 196 ASN A N 1
ATOM 1574 C CA . ASN A 1 196 ? -12.173 -8.269 51.788 1.00 42.81 196 ASN A CA 1
ATOM 1575 C C . ASN A 1 196 ? -11.047 -7.291 51.395 1.00 42.81 196 ASN A C 1
ATOM 1577 O O . ASN A 1 196 ? -10.266 -6.883 52.253 1.00 42.81 196 ASN A O 1
ATOM 1581 N N . TYR A 1 197 ? -10.981 -6.843 50.135 1.00 43.62 197 TYR A N 1
ATOM 1582 C CA . TYR A 1 197 ? -10.022 -5.810 49.712 1.00 43.62 197 TYR A CA 1
ATOM 1583 C C . TYR A 1 197 ? -10.343 -4.426 50.298 1.00 43.62 197 TYR A C 1
ATOM 1585 O O . TYR A 1 197 ? -9.433 -3.725 50.743 1.00 43.62 197 TYR A O 1
ATOM 1593 N N . CYS A 1 198 ? -11.617 -4.025 50.348 1.00 44.41 198 CYS A N 1
ATOM 1594 C CA . CYS A 1 198 ? -12.021 -2.759 50.966 1.00 44.41 198 CYS A CA 1
ATOM 1595 C C . CYS A 1 198 ? -11.852 -2.773 52.491 1.00 44.41 198 CYS A C 1
ATOM 1597 O O . CYS A 1 198 ? -11.454 -1.752 53.059 1.00 44.41 198 CYS A O 1
ATOM 1599 N N . HIS A 1 199 ? -12.086 -3.913 53.149 1.00 50.59 199 HIS A N 1
ATOM 1600 C CA . HIS A 1 199 ? -11.850 -4.061 54.585 1.00 50.59 199 HIS A CA 1
A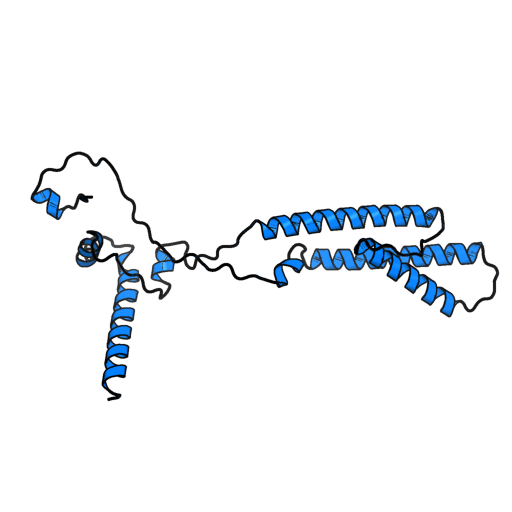TOM 1601 C C . HIS A 1 199 ? -10.356 -4.013 54.928 1.00 50.59 199 HIS A C 1
ATOM 1603 O O . HIS A 1 199 ? -9.970 -3.270 55.830 1.00 50.59 199 HIS A O 1
ATOM 1609 N N . ASN A 1 200 ? -9.506 -4.700 54.157 1.00 46.28 200 ASN A N 1
ATOM 1610 C CA . ASN A 1 200 ? -8.058 -4.690 54.381 1.00 46.28 200 ASN A CA 1
ATOM 1611 C C . ASN A 1 200 ? -7.401 -3.356 53.999 1.00 46.28 200 ASN A C 1
ATOM 1613 O O . ASN A 1 200 ? -6.502 -2.904 54.700 1.00 46.28 200 ASN A O 1
ATOM 1617 N N . SER A 1 201 ? -7.873 -2.665 52.955 1.00 45.66 201 SER A N 1
ATOM 1618 C CA . SER A 1 201 ? -7.367 -1.327 52.607 1.00 45.66 201 SER A CA 1
ATOM 1619 C C . SER A 1 201 ? -7.782 -0.258 53.625 1.00 45.66 201 SER A C 1
ATOM 1621 O O . SER A 1 201 ? -7.031 0.687 53.857 1.00 45.66 201 SER A O 1
ATOM 1623 N N . SER A 1 202 ? -8.961 -0.401 54.242 1.00 46.22 202 SER A N 1
ATOM 1624 C CA . SER A 1 202 ? -9.446 0.516 55.285 1.00 46.22 202 SER A CA 1
ATOM 1625 C C . SER A 1 202 ? -8.842 0.229 56.663 1.00 46.22 202 SER A C 1
ATOM 1627 O O . SER A 1 202 ? -8.852 1.113 57.519 1.00 46.22 202 SER A O 1
ATOM 1629 N N . ALA A 1 203 ? -8.337 -0.990 56.885 1.00 48.62 203 ALA A N 1
ATOM 1630 C CA . ALA A 1 203 ? -7.543 -1.360 58.055 1.00 48.62 203 ALA A CA 1
ATOM 1631 C C . ALA A 1 203 ? -6.081 -0.898 57.907 1.00 48.62 203 ALA A C 1
ATOM 1633 O O . ALA A 1 203 ? -5.549 -0.279 58.821 1.00 48.62 203 ALA A O 1
ATOM 1634 N N . ALA A 1 204 ? -5.477 -1.060 56.723 1.00 45.97 204 ALA A N 1
ATOM 1635 C CA . ALA A 1 204 ? -4.103 -0.625 56.450 1.00 45.97 204 ALA A CA 1
ATOM 1636 C C . ALA A 1 204 ? -3.902 0.903 56.526 1.00 45.97 204 ALA A C 1
ATOM 1638 O O . ALA A 1 204 ? -2.828 1.353 56.904 1.00 45.97 204 ALA A O 1
ATOM 1639 N N . MET A 1 205 ? -4.925 1.714 56.221 1.00 41.06 205 MET A N 1
ATOM 1640 C CA . MET A 1 205 ? -4.877 3.174 56.438 1.00 41.06 205 MET A CA 1
ATOM 1641 C C . MET A 1 205 ? -5.103 3.596 57.899 1.00 41.06 205 MET A C 1
ATOM 1643 O O . MET A 1 205 ? -4.892 4.762 58.229 1.00 41.06 205 MET A O 1
ATOM 1647 N N . ARG A 1 206 ? -5.566 2.688 58.769 1.00 45.25 206 ARG A N 1
ATOM 1648 C CA . ARG A 1 206 ? -5.872 2.985 60.176 1.00 45.25 206 ARG A CA 1
ATOM 1649 C C . ARG A 1 206 ? -4.707 2.672 61.123 1.00 45.25 206 ARG A C 1
ATOM 1651 O O . ARG A 1 206 ? -4.664 3.273 62.186 1.00 45.25 206 ARG A O 1
ATOM 1658 N N . ASP A 1 207 ? -3.769 1.820 60.703 1.00 44.44 207 ASP A N 1
ATOM 1659 C CA . ASP A 1 207 ? -2.550 1.453 61.451 1.00 44.44 207 ASP A CA 1
ATOM 1660 C C . ASP A 1 207 ? -1.331 2.357 61.168 1.00 44.44 207 ASP A C 1
ATOM 1662 O O . ASP A 1 207 ? -0.278 2.193 61.776 1.00 44.44 207 ASP A O 1
ATOM 1666 N N . THR A 1 208 ? -1.442 3.334 60.260 1.00 49.56 208 THR A N 1
ATOM 1667 C CA . THR A 1 208 ? -0.373 4.313 59.962 1.00 49.56 208 THR A CA 1
ATOM 1668 C C . THR A 1 208 ? -0.610 5.689 60.592 1.00 49.56 208 THR A C 1
ATOM 1670 O O . THR A 1 208 ? -0.193 6.703 60.028 1.00 49.56 208 THR A O 1
ATOM 1673 N N . ARG A 1 209 ? -1.295 5.756 61.737 1.00 37.31 209 ARG A N 1
ATOM 1674 C CA . ARG A 1 209 ? -1.440 6.997 62.505 1.00 37.31 209 ARG A CA 1
ATOM 1675 C C . ARG A 1 209 ? -1.096 6.802 63.969 1.00 37.31 209 ARG A C 1
ATOM 1677 O O . ARG A 1 209 ? -1.544 5.783 64.531 1.00 37.31 209 ARG A O 1
#

Radius of gyration: 35.28 Å; chains: 1; bounding box: 88×36×93 Å

Secondary structure (DSSP, 8-state):
-PPP-HHHHTTS--PPPS---------PPPP----GGGGTTTS-HHHHHHHHHHHHHHHHHHHHHHHHHHHHH------HHHHHHHHHHHHHHHHHHHHTT---S----SHHHHHHHHHHHHHHHHHHHHHHHHHHHHHH------S-SSHHHHHHS-------TTSTHHHHHHHGGGT-TTTHHHHHHHHHHHHHHHHHHHHHTTS--

Sequence (209 aa):
MFSVTSERWNSFDFSEPLLIDDFNVLNARPKVTSDLAGFIKPFSYEVWALVMLCSLVVMLSTALILKGNDSLFSKTGRNDQLEWGRSMRRAASWVWCVLMAQGEPWEPRGRSVRVVAGLWLVAAFLLGIVYRSNLKAMLIVRRVTLPFDSLEELVQSRLQCRPIKEHHISRIEKRGHASFPSCHPILHRKLDTQSNYCHNSSAAMRDTR

InterPro domains:
  IPR001320 Ionotropic glutamate receptor, C-terminal [PF00060] (44-170)
  IPR052192 Ionotropic receptor [PTHR42643] (2-159)

pLDDT: mean 74.05, std 17.04, range [37.31, 95.38]

Foldseek 3Di:
DDDDDPVVVVVDDDDDDPDDDDDDDDDDQFDQDDDPCLLVPLDDPVVVVVLVVVLVVLLVVLLVVLVVVCVVPPPDPDDPVVVSVVSSVVSNVLSVCLLVVHDDPDDRDDPVNVVSVVVSNVVSVVVVVSSVVSSVVSVVDRDRDDCDPDPLSVLVPLDDDDDDPPDCVVVCVVVVCPPDVPNPPSNVVSVVVVVVVVVVVVVVVVVPD